Protein AF-A0A8D8D2K6-F1 (afdb_monomer_lite)

Sequence (259 aa):
MGSFLWAGQCIRVPMQQLALPVELGGLNLHLPAFKCQALLVNRHLREIENLPFYNSFVSTTRNPPNLRIVPTNCPCLKTVCSELPYLPSALQANPSANLLHAHYLNKIDKPKVVLENPTANWNRIWRNIAAKHLTSFERCHYYLLVNRKLSNQRLLHRMQRADSDMCPNCNNEPEDIPHKISTCPRVAAAWTVLQRRLRNIAQNRNISLTHLLQPTLFAIRRSVKVKVLKTFIQFVIFVSKDNNVIDINELEFHLDTEV

Foldseek 3Di:
DDFDCAPVHPFTDDVLQQCADLLLLHVVDDDVVLLVLLVLLLVCLVCCVVDPVNVVLQVQLAVVHDLVPPDPVCVSSSSNSRCNNVDDPVCSVPPDSVVSSVVVSVPRDGQPLCVVCVPASSSLLSCLLVDPLADPVLSSLLSCLLSQNQDALLVCVVVVNHPDQDQPQDDPDGTGPCCLQDVPPLCPVVNVVLQVVLCVLQVNDGDDPVCLSRPSVPVGDSVSSSLNNQLSSQSVVQSSVDSGRDDNVVNVVSSVVRD

Structure (mmCIF, N/CA/C/O backbone):
data_AF-A0A8D8D2K6-F1
#
_entry.id   AF-A0A8D8D2K6-F1
#
loop_
_atom_site.group_PDB
_atom_site.id
_atom_site.type_symbol
_atom_site.label_atom_id
_atom_site.label_alt_id
_atom_site.label_comp_id
_atom_site.label_asym_id
_atom_site.label_entity_id
_atom_site.label_seq_id
_atom_site.pdbx_PDB_ins_code
_atom_site.Cartn_x
_atom_site.Cartn_y
_atom_site.Cartn_z
_atom_site.occupancy
_atom_site.B_iso_or_equiv
_atom_site.auth_seq_id
_atom_site.auth_comp_id
_atom_site.auth_asym_id
_atom_site.auth_atom_id
_atom_site.pdbx_PDB_model_num
ATOM 1 N N . MET A 1 1 ? 15.150 -9.572 -6.548 1.00 52.19 1 MET A N 1
ATOM 2 C CA . MET A 1 1 ? 14.782 -8.169 -6.243 1.00 52.19 1 MET A CA 1
ATOM 3 C C . MET A 1 1 ? 14.585 -8.012 -4.746 1.00 52.19 1 MET A C 1
ATOM 5 O O . MET A 1 1 ? 14.101 -8.944 -4.119 1.00 52.19 1 MET A O 1
ATOM 9 N N . GLY A 1 2 ? 15.009 -6.879 -4.181 1.00 59.44 2 GLY A N 1
ATOM 10 C CA . GLY A 1 2 ? 15.001 -6.639 -2.736 1.00 59.44 2 GLY A CA 1
ATOM 11 C C . GLY A 1 2 ? 13.612 -6.363 -2.149 1.00 59.44 2 GLY A C 1
ATOM 12 O O . GLY A 1 2 ? 12.665 -6.010 -2.855 1.00 59.44 2 GLY A O 1
ATOM 13 N N . SER A 1 3 ? 13.512 -6.504 -0.830 1.00 63.16 3 SER A N 1
ATOM 14 C CA . SER A 1 3 ? 12.342 -6.142 -0.027 1.00 63.16 3 SER A CA 1
ATOM 15 C C . SER A 1 3 ? 12.725 -5.094 1.008 1.00 63.16 3 SER A C 1
ATOM 17 O O . SER A 1 3 ? 13.777 -5.229 1.630 1.00 63.16 3 SER A O 1
ATOM 19 N N . PHE A 1 4 ? 11.867 -4.105 1.238 1.00 63.47 4 PHE A N 1
ATOM 20 C CA . PHE A 1 4 ? 12.100 -3.105 2.279 1.00 63.47 4 PHE A CA 1
ATOM 21 C C . PHE A 1 4 ? 11.594 -3.612 3.638 1.00 63.47 4 PHE A C 1
ATOM 23 O O . PHE A 1 4 ? 10.477 -4.132 3.711 1.00 63.47 4 PHE A O 1
ATOM 30 N N . LEU A 1 5 ? 12.410 -3.473 4.691 1.00 66.25 5 LEU A N 1
ATOM 31 C CA . LEU A 1 5 ? 11.975 -3.644 6.081 1.00 66.25 5 LEU A CA 1
ATOM 32 C C . LEU A 1 5 ? 11.319 -2.346 6.534 1.00 66.25 5 LEU A C 1
ATOM 34 O O . LEU A 1 5 ? 11.948 -1.291 6.560 1.00 66.25 5 LEU A O 1
ATOM 38 N N . TRP A 1 6 ? 10.036 -2.416 6.851 1.00 68.94 6 TRP A N 1
ATOM 39 C CA . TRP A 1 6 ? 9.234 -1.222 7.038 1.00 68.94 6 TRP A CA 1
ATOM 40 C C . TRP A 1 6 ? 9.244 -0.763 8.496 1.00 68.94 6 TRP A C 1
ATOM 42 O O . TRP A 1 6 ? 8.580 -1.365 9.331 1.00 68.94 6 TRP A O 1
ATOM 52 N N . ALA A 1 7 ? 9.980 0.309 8.806 1.00 64.25 7 ALA A N 1
ATOM 53 C CA . ALA A 1 7 ? 9.999 0.936 10.137 1.00 64.25 7 ALA A CA 1
ATOM 54 C C . ALA A 1 7 ? 10.257 -0.057 11.297 1.00 64.25 7 ALA A C 1
ATOM 56 O O . ALA A 1 7 ? 9.551 -0.051 12.300 1.00 64.25 7 ALA A O 1
ATOM 57 N N . GLY A 1 8 ? 11.224 -0.967 11.132 1.00 62.19 8 GLY A N 1
ATOM 58 C CA . GLY A 1 8 ? 11.537 -2.003 1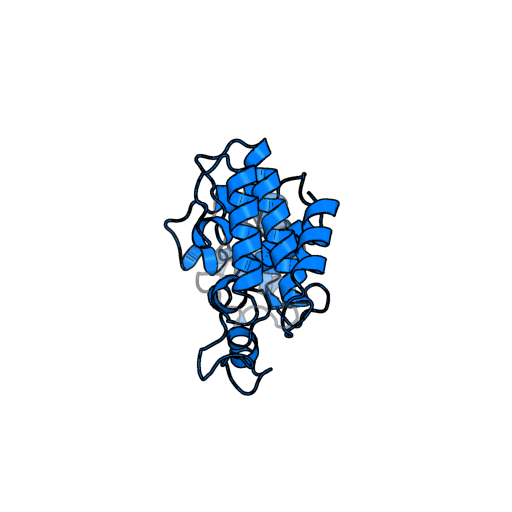2.129 1.00 62.19 8 GLY A CA 1
ATOM 59 C C . GLY A 1 8 ? 10.531 -3.160 12.187 1.00 62.19 8 GLY A C 1
ATOM 60 O O . GLY A 1 8 ? 10.788 -4.164 12.847 1.00 62.19 8 GLY A O 1
ATOM 61 N N . GLN A 1 9 ? 9.419 -3.085 11.449 1.00 69.25 9 GLN A N 1
ATOM 62 C CA . GLN A 1 9 ? 8.523 -4.218 11.281 1.00 69.25 9 GLN A CA 1
ATOM 63 C C . GLN A 1 9 ? 9.155 -5.244 10.346 1.00 69.25 9 GLN A C 1
ATOM 65 O O . GLN A 1 9 ? 9.725 -4.934 9.298 1.00 69.25 9 GLN A O 1
ATOM 70 N N . CYS A 1 10 ? 8.975 -6.512 10.696 1.00 68.69 10 CYS A N 1
ATOM 71 C CA . CYS A 1 10 ? 9.490 -7.643 9.933 1.00 68.69 10 CYS A CA 1
ATOM 72 C C . CYS A 1 10 ? 8.767 -7.865 8.593 1.00 68.69 10 CYS A C 1
ATOM 74 O O . CYS A 1 10 ? 9.040 -8.840 7.893 1.00 68.69 10 CYS A O 1
ATOM 76 N N . ILE A 1 11 ? 7.839 -6.976 8.240 1.00 78.06 11 ILE A N 1
ATOM 77 C CA . ILE A 1 11 ? 6.942 -7.088 7.101 1.00 78.06 11 ILE A CA 1
ATOM 78 C C . ILE A 1 11 ? 7.619 -6.510 5.865 1.00 78.06 11 ILE A C 1
ATOM 80 O O . ILE A 1 11 ? 8.131 -5.393 5.861 1.00 78.06 11 ILE A O 1
ATOM 84 N N . ARG A 1 12 ? 7.604 -7.306 4.797 1.00 79.19 12 ARG A N 1
ATOM 85 C CA . ARG A 1 12 ? 8.260 -6.995 3.530 1.00 79.19 12 ARG A CA 1
ATOM 86 C C . ARG A 1 12 ? 7.255 -6.449 2.521 1.00 79.19 12 ARG A C 1
ATOM 88 O O . ARG A 1 12 ? 6.246 -7.102 2.210 1.00 79.19 12 ARG A O 1
ATOM 95 N N . VAL A 1 13 ? 7.572 -5.279 1.969 1.00 83.12 13 VAL A N 1
ATOM 96 C CA . VAL A 1 13 ? 6.909 -4.722 0.780 1.00 83.12 13 VAL A CA 1
ATOM 97 C C . VAL A 1 13 ? 7.879 -4.808 -0.407 1.00 83.12 13 VAL A C 1
ATOM 99 O O . VAL A 1 13 ? 9.042 -4.413 -0.259 1.00 83.12 13 VAL A O 1
ATOM 102 N N . PRO A 1 14 ? 7.458 -5.355 -1.565 1.00 86.69 14 PRO A N 1
ATOM 103 C CA . PRO A 1 14 ? 8.312 -5.421 -2.749 1.00 86.69 14 PRO A CA 1
ATOM 104 C C . PRO A 1 14 ? 8.739 -4.025 -3.213 1.00 86.69 14 PRO A C 1
ATOM 106 O O . PRO A 1 14 ? 7.897 -3.137 -3.340 1.00 86.69 14 PRO A O 1
ATOM 109 N N . MET A 1 15 ? 10.024 -3.835 -3.533 1.00 87.00 15 MET A N 1
ATOM 110 C CA . MET A 1 15 ? 10.519 -2.538 -4.025 1.00 87.00 15 MET A CA 1
ATOM 111 C C . MET A 1 15 ? 9.800 -2.065 -5.293 1.00 87.00 15 MET A C 1
ATOM 113 O O . MET A 1 15 ? 9.548 -0.874 -5.437 1.00 87.00 15 MET A O 1
ATOM 117 N N . GLN A 1 16 ? 9.438 -2.989 -6.188 1.00 89.00 16 GLN A N 1
ATOM 118 C CA . GLN A 1 16 ? 8.681 -2.670 -7.401 1.00 89.00 16 GLN A CA 1
ATOM 119 C C . GLN A 1 16 ? 7.343 -2.003 -7.076 1.00 89.00 16 GLN A C 1
ATOM 121 O O . GLN A 1 16 ? 7.006 -0.985 -7.668 1.00 89.00 16 GLN A O 1
ATOM 126 N N . GLN A 1 17 ? 6.623 -2.515 -6.074 1.00 89.88 17 GLN A N 1
ATOM 127 C CA . GLN A 1 17 ? 5.365 -1.918 -5.637 1.00 89.88 17 GLN A CA 1
ATOM 128 C C . GLN A 1 17 ? 5.578 -0.483 -5.138 1.00 89.88 17 GLN A C 1
ATOM 130 O O . GLN A 1 17 ? 4.794 0.404 -5.454 1.00 89.88 17 GLN A O 1
ATOM 135 N N . LEU A 1 18 ? 6.655 -0.233 -4.389 1.00 89.31 18 LEU A N 1
ATOM 136 C CA . LEU A 1 18 ? 6.966 1.105 -3.876 1.00 89.31 18 LEU A CA 1
ATOM 137 C C . LEU A 1 18 ? 7.360 2.095 -4.978 1.00 89.31 18 LEU A C 1
ATOM 139 O O . LEU A 1 18 ? 7.223 3.304 -4.793 1.00 89.31 18 LEU A O 1
ATOM 143 N N . ALA A 1 19 ? 7.833 1.593 -6.115 1.00 90.56 19 ALA A N 1
ATOM 144 C CA . ALA A 1 19 ? 8.194 2.411 -7.261 1.00 90.56 19 ALA A CA 1
ATOM 145 C C . ALA A 1 19 ? 6.999 2.910 -8.068 1.00 90.56 19 ALA A C 1
ATOM 147 O O . ALA A 1 19 ? 7.130 3.864 -8.834 1.00 90.56 19 ALA A O 1
ATOM 148 N N . LEU A 1 20 ? 5.837 2.276 -7.899 1.00 90.69 20 LEU A N 1
ATOM 149 C CA . LEU A 1 20 ? 4.618 2.715 -8.555 1.00 90.69 20 LEU A CA 1
ATOM 150 C C . LEU A 1 20 ? 4.240 4.145 -8.122 1.00 90.69 20 LEU A C 1
ATOM 152 O O . LEU A 1 20 ? 4.560 4.578 -7.006 1.00 90.69 20 LEU A O 1
ATOM 156 N N . PRO A 1 21 ? 3.496 4.863 -8.976 1.00 89.38 21 PRO A N 1
ATOM 157 C CA . PRO A 1 21 ? 2.807 6.081 -8.590 1.00 89.38 21 PRO A CA 1
ATOM 158 C C . PRO A 1 21 ? 1.919 5.902 -7.366 1.00 89.38 21 PRO A C 1
ATOM 160 O O . PRO A 1 21 ? 1.368 4.823 -7.125 1.00 89.38 21 PRO A O 1
ATOM 163 N N . VAL A 1 22 ? 1.732 6.988 -6.615 1.00 88.00 22 VAL A N 1
ATOM 164 C CA . VAL A 1 22 ? 0.848 7.003 -5.441 1.00 88.00 22 VAL A CA 1
ATOM 165 C C . VAL A 1 22 ? -0.565 6.588 -5.836 1.00 88.00 22 VAL A C 1
ATOM 167 O O . VAL A 1 22 ? -1.176 5.782 -5.149 1.00 88.00 22 VAL A O 1
ATOM 170 N N . GLU A 1 23 ? -1.059 7.040 -6.986 1.00 87.69 23 GLU A N 1
ATOM 171 C CA . GLU A 1 23 ? -2.378 6.693 -7.523 1.00 87.69 23 GLU A CA 1
ATOM 172 C C . GLU A 1 23 ? -2.533 5.197 -7.815 1.00 87.69 23 GLU A C 1
ATOM 174 O O . GLU A 1 23 ? -3.657 4.708 -7.870 1.00 87.69 23 GLU A O 1
ATOM 179 N N . LEU A 1 24 ? -1.423 4.476 -7.981 1.00 88.44 24 LEU A N 1
ATOM 180 C CA . LEU A 1 24 ? -1.378 3.037 -8.232 1.00 88.44 24 LEU A CA 1
ATOM 181 C C . LEU A 1 24 ? -0.960 2.231 -6.991 1.00 88.44 24 LEU A C 1
ATOM 183 O O . LEU A 1 24 ? -0.771 1.020 -7.084 1.00 88.44 24 LEU A O 1
ATOM 187 N N . GLY A 1 25 ? -0.857 2.874 -5.824 1.00 86.31 25 GLY A N 1
ATOM 188 C CA . GLY A 1 25 ? -0.526 2.217 -4.560 1.00 86.31 25 GLY A CA 1
ATOM 189 C C . GLY A 1 25 ? 0.969 2.062 -4.294 1.00 86.31 25 GLY A C 1
ATOM 190 O O . GLY A 1 25 ? 1.351 1.231 -3.467 1.00 86.31 25 GLY A O 1
ATOM 191 N N . GLY A 1 26 ? 1.818 2.844 -4.963 1.00 89.44 26 GLY A N 1
ATOM 192 C CA . GLY A 1 26 ? 3.234 2.974 -4.621 1.00 89.44 26 GLY A CA 1
ATOM 193 C C . GLY A 1 26 ? 3.561 4.271 -3.884 1.00 89.44 26 GLY A C 1
ATOM 194 O O . GLY A 1 26 ? 2.682 4.962 -3.370 1.00 89.44 26 GLY A O 1
ATOM 195 N N . LEU A 1 27 ? 4.853 4.582 -3.803 1.00 87.50 27 LEU A N 1
ATOM 196 C CA . LEU A 1 27 ? 5.405 5.758 -3.127 1.00 87.50 27 LEU A CA 1
ATOM 197 C C . LEU A 1 27 ? 6.251 6.634 -4.063 1.00 87.50 27 LEU A C 1
ATOM 199 O O . LEU A 1 27 ? 6.957 7.520 -3.585 1.00 87.50 27 LEU A O 1
ATOM 203 N N . ASN A 1 28 ? 6.199 6.401 -5.380 1.00 88.50 28 ASN A N 1
ATOM 204 C CA . ASN A 1 28 ? 7.080 7.044 -6.361 1.00 88.50 28 ASN A CA 1
ATOM 205 C C . ASN A 1 28 ? 8.578 6.851 -6.055 1.00 88.50 28 ASN A C 1
ATOM 207 O O . ASN A 1 28 ? 9.398 7.720 -6.361 1.00 88.50 28 ASN A O 1
ATOM 211 N N . LEU A 1 29 ? 8.965 5.725 -5.441 1.00 88.69 29 LEU A N 1
ATOM 212 C CA . LEU A 1 29 ? 10.382 5.463 -5.201 1.00 88.69 29 LEU A CA 1
ATOM 213 C C . LEU A 1 29 ? 11.115 5.209 -6.516 1.00 88.69 29 LEU A C 1
ATOM 215 O O . LEU A 1 29 ? 10.631 4.533 -7.422 1.00 88.69 29 LEU A O 1
ATOM 219 N N . HIS A 1 30 ? 12.338 5.715 -6.612 1.00 87.38 30 HIS A N 1
ATOM 220 C CA . HIS A 1 30 ? 13.178 5.394 -7.752 1.00 87.38 30 HIS A CA 1
ATOM 221 C C . HIS A 1 30 ? 13.680 3.953 -7.664 1.00 87.38 30 HIS A C 1
ATOM 223 O O . HIS A 1 30 ? 14.158 3.518 -6.618 1.00 87.38 30 HIS A O 1
ATOM 229 N N . LEU A 1 31 ? 13.631 3.240 -8.792 1.00 90.50 31 LEU A N 1
ATOM 230 C CA . LEU A 1 31 ? 14.334 1.975 -8.990 1.00 90.50 31 LEU A CA 1
ATOM 231 C C . LEU A 1 31 ? 15.598 2.250 -9.806 1.00 90.50 31 LEU A C 1
ATOM 233 O O . LEU A 1 31 ? 15.507 2.363 -11.032 1.00 90.50 31 LEU A O 1
ATOM 237 N N . PRO A 1 32 ? 16.783 2.345 -9.169 1.00 90.12 32 PRO A N 1
ATOM 238 C CA . PRO A 1 32 ? 18.032 2.562 -9.892 1.00 90.12 32 PRO A CA 1
ATOM 239 C C . PRO A 1 32 ? 18.253 1.515 -10.981 1.00 90.12 32 PRO A C 1
ATOM 241 O O . PRO A 1 32 ? 18.687 1.868 -12.067 1.00 90.12 32 PRO A O 1
ATOM 244 N N . ALA A 1 33 ? 17.853 0.262 -10.738 1.00 89.81 33 ALA A N 1
ATOM 245 C CA . ALA A 1 33 ? 17.925 -0.811 -11.727 1.00 89.81 33 ALA A CA 1
ATOM 246 C C . ALA A 1 33 ? 17.228 -0.441 -13.048 1.00 89.81 33 ALA A C 1
ATOM 248 O O . ALA A 1 33 ? 17.837 -0.558 -14.105 1.00 89.81 33 ALA A O 1
ATOM 249 N N . PHE A 1 34 ? 15.999 0.086 -12.995 1.00 91.62 34 PHE A N 1
ATOM 250 C CA . PHE A 1 34 ? 15.262 0.485 -14.199 1.00 91.62 34 PHE A CA 1
ATOM 251 C C . PHE A 1 34 ? 15.853 1.729 -14.858 1.00 91.62 34 PHE A C 1
ATOM 253 O O . PHE A 1 34 ? 15.870 1.815 -16.083 1.00 91.62 34 PHE A O 1
ATOM 260 N N . LYS A 1 35 ? 16.379 2.682 -14.074 1.00 91.69 35 LYS A N 1
ATOM 261 C CA . LYS A 1 35 ? 17.091 3.846 -14.628 1.00 91.69 35 LYS A CA 1
ATOM 262 C C . LYS A 1 35 ? 18.366 3.422 -15.359 1.00 91.69 35 LYS A C 1
ATOM 264 O O . LYS A 1 35 ? 18.564 3.817 -16.503 1.00 91.69 35 LYS A O 1
ATOM 269 N N . CYS A 1 36 ? 19.197 2.589 -14.737 1.00 92.31 36 CYS A N 1
ATOM 270 C CA . CYS A 1 36 ? 20.425 2.071 -15.338 1.00 92.31 36 CYS A CA 1
ATOM 271 C C . CYS A 1 36 ? 20.124 1.235 -16.583 1.00 92.31 36 CYS A C 1
ATOM 273 O O . CYS A 1 36 ? 20.770 1.414 -17.609 1.00 92.31 36 CYS A O 1
ATOM 275 N N . GLN A 1 37 ? 19.103 0.378 -16.525 1.00 91.62 37 GLN A N 1
ATOM 276 C CA . GLN A 1 37 ? 18.665 -0.421 -17.665 1.00 91.62 37 GLN A CA 1
ATOM 277 C C . GLN A 1 37 ? 18.162 0.455 -18.820 1.00 91.62 37 GLN A C 1
ATOM 279 O O . GLN A 1 37 ? 18.496 0.201 -19.975 1.00 91.62 37 GLN A O 1
ATOM 284 N N . ALA A 1 38 ? 17.409 1.519 -18.528 1.00 93.88 38 ALA A N 1
ATOM 285 C CA . ALA A 1 38 ? 16.949 2.468 -19.538 1.00 93.88 38 ALA A CA 1
ATOM 286 C C . ALA A 1 38 ? 18.103 3.239 -20.181 1.00 93.88 38 ALA A C 1
ATOM 288 O O . ALA A 1 38 ? 18.123 3.387 -21.399 1.00 93.88 38 ALA A O 1
ATOM 289 N N . LEU A 1 39 ? 19.082 3.686 -19.389 1.00 94.56 39 LEU A N 1
ATOM 290 C CA . LEU A 1 39 ? 20.287 4.343 -19.899 1.00 94.56 39 LEU A CA 1
ATOM 291 C C . LEU A 1 39 ? 21.118 3.403 -20.775 1.00 94.56 39 LEU A C 1
ATOM 293 O O . LEU A 1 39 ? 21.545 3.807 -21.855 1.00 94.56 39 LEU A O 1
ATOM 297 N N . LEU A 1 40 ? 21.296 2.156 -20.333 1.00 92.38 40 LEU A N 1
ATOM 298 C CA . LEU A 1 40 ? 22.041 1.136 -21.059 1.00 92.38 40 LEU A CA 1
ATOM 299 C C . LEU A 1 40 ? 21.395 0.867 -22.421 1.00 92.38 40 LEU A C 1
ATOM 301 O O . LEU A 1 40 ? 22.022 1.074 -23.456 1.00 92.38 40 LEU A O 1
ATOM 305 N N . VAL A 1 41 ? 20.115 0.490 -22.432 1.00 90.50 41 VAL A N 1
ATOM 306 C CA . VAL A 1 41 ? 19.376 0.202 -23.670 1.00 90.50 41 VAL A CA 1
ATOM 307 C C . VAL A 1 41 ? 19.320 1.424 -24.587 1.00 90.50 41 VAL A C 1
ATOM 309 O O . VAL A 1 41 ? 19.542 1.290 -25.786 1.00 90.50 41 VAL A O 1
ATOM 312 N N . ASN A 1 42 ? 19.104 2.625 -24.040 1.00 92.81 42 ASN A N 1
ATOM 313 C CA . ASN A 1 42 ? 19.123 3.863 -24.819 1.00 92.81 42 ASN A CA 1
ATOM 314 C C . ASN A 1 42 ? 20.476 4.100 -25.501 1.00 92.81 42 ASN A C 1
ATOM 316 O O . ASN A 1 42 ? 20.510 4.496 -26.662 1.00 92.81 42 ASN A O 1
ATOM 320 N N . ARG A 1 43 ? 21.587 3.878 -24.787 1.00 90.50 43 ARG A N 1
ATOM 321 C CA . ARG A 1 43 ? 22.930 4.035 -25.352 1.00 90.50 43 ARG A CA 1
ATOM 322 C C . ARG A 1 43 ? 23.144 3.055 -26.503 1.00 90.50 43 ARG A C 1
ATOM 324 O O . ARG A 1 43 ? 23.512 3.487 -27.587 1.00 90.50 43 ARG A O 1
ATOM 331 N N . HIS A 1 44 ? 22.814 1.783 -26.293 1.00 87.12 44 HIS A N 1
ATOM 332 C CA . HIS A 1 44 ? 22.972 0.752 -27.316 1.00 87.12 44 HIS A CA 1
ATOM 333 C C . HIS A 1 44 ? 22.104 0.992 -28.550 1.00 87.12 44 HIS A C 1
ATOM 335 O O . HIS A 1 44 ? 22.601 0.849 -29.657 1.00 87.12 44 HIS A O 1
ATOM 341 N N . LEU A 1 45 ? 20.846 1.410 -28.384 1.00 87.00 45 LEU A N 1
ATOM 342 C CA . LEU A 1 45 ? 19.968 1.727 -29.513 1.00 87.00 45 LEU A CA 1
ATOM 343 C C . LEU A 1 45 ? 20.456 2.936 -30.324 1.00 87.00 45 LEU A C 1
ATOM 345 O O . LEU A 1 45 ? 20.270 2.964 -31.530 1.00 87.00 45 LEU A O 1
ATOM 349 N N . ARG A 1 46 ? 21.106 3.923 -29.693 1.00 87.56 46 ARG A N 1
ATOM 350 C CA . ARG A 1 46 ? 21.681 5.085 -30.402 1.00 87.56 46 ARG A CA 1
ATOM 351 C C . ARG A 1 46 ? 22.986 4.774 -31.125 1.00 87.56 46 ARG A C 1
ATOM 353 O O . ARG A 1 46 ? 23.340 5.457 -32.078 1.00 87.56 46 ARG A O 1
ATOM 360 N N . GLU A 1 47 ? 23.731 3.790 -30.638 1.00 85.94 47 GLU A N 1
ATOM 361 C CA . GLU A 1 47 ? 25.021 3.396 -31.209 1.00 85.94 47 GLU A CA 1
ATOM 362 C C . GLU A 1 47 ? 24.917 2.203 -32.161 1.00 85.94 47 GLU A C 1
ATOM 364 O O . GLU A 1 47 ? 25.905 1.867 -32.808 1.00 85.94 47 GLU A O 1
ATOM 369 N N . ILE A 1 48 ? 23.739 1.583 -32.267 1.00 80.00 48 ILE A N 1
ATOM 370 C CA . ILE A 1 48 ? 23.516 0.348 -33.025 1.00 80.00 48 ILE A CA 1
ATOM 371 C C . ILE A 1 48 ? 23.938 0.480 -34.494 1.00 80.00 48 ILE A C 1
ATOM 373 O O . ILE A 1 48 ? 24.578 -0.419 -35.030 1.00 80.00 48 ILE A O 1
ATOM 377 N N . GLU A 1 49 ? 23.652 1.628 -35.110 1.00 73.38 49 GLU A N 1
ATOM 378 C CA . GLU A 1 49 ? 23.984 1.926 -36.508 1.00 73.38 49 GLU A CA 1
ATOM 379 C C . GLU A 1 49 ? 25.472 2.255 -36.696 1.00 73.38 49 GLU A C 1
ATOM 381 O O . GLU A 1 49 ? 26.025 2.052 -37.772 1.00 73.38 49 GLU A O 1
ATOM 386 N N . ASN A 1 50 ? 26.138 2.716 -35.634 1.00 78.25 50 ASN A N 1
ATOM 387 C CA . ASN A 1 50 ? 27.527 3.177 -35.664 1.00 78.25 50 ASN A CA 1
ATOM 388 C C . ASN A 1 50 ? 28.538 2.068 -35.337 1.00 78.25 50 ASN A C 1
ATOM 390 O O . ASN A 1 50 ? 29.744 2.267 -35.481 1.00 78.25 50 ASN A O 1
ATOM 394 N N . LEU A 1 51 ? 28.073 0.904 -34.873 1.00 73.06 51 LEU A N 1
ATOM 395 C CA . LEU A 1 51 ? 28.922 -0.204 -34.448 1.00 73.06 51 LEU A CA 1
ATOM 396 C C . LEU A 1 51 ? 28.643 -1.452 -35.307 1.00 73.06 51 LEU A C 1
ATOM 398 O O . LEU A 1 51 ? 27.621 -2.113 -35.112 1.00 73.06 51 LEU A O 1
ATOM 402 N N . PRO A 1 52 ? 29.566 -1.848 -36.208 1.00 67.75 52 PRO A N 1
ATOM 403 C CA . PRO A 1 52 ? 29.331 -2.892 -37.215 1.00 67.75 52 PRO A CA 1
ATOM 404 C C . PRO A 1 52 ? 28.885 -4.244 -36.647 1.00 67.75 52 PRO A C 1
ATOM 406 O O . PRO A 1 52 ? 28.134 -4.983 -37.281 1.00 67.75 52 PRO A O 1
ATOM 409 N N . PHE A 1 53 ? 29.335 -4.575 -35.436 1.00 70.25 53 PHE A N 1
ATOM 410 C CA . PHE A 1 53 ? 29.028 -5.847 -34.793 1.00 70.25 53 PHE A CA 1
ATOM 411 C C . PHE A 1 53 ? 27.652 -5.877 -34.116 1.00 70.25 53 PHE A C 1
ATOM 413 O O . PHE A 1 53 ? 27.158 -6.958 -33.833 1.00 70.25 53 PHE A O 1
ATOM 420 N N . TYR A 1 54 ? 26.994 -4.742 -33.855 1.00 68.56 54 TYR A N 1
ATOM 421 C CA . TYR A 1 54 ? 25.676 -4.757 -33.206 1.00 68.56 54 TYR A CA 1
ATOM 422 C C . TYR A 1 54 ? 24.577 -5.297 -34.119 1.00 68.56 54 TYR A C 1
ATOM 424 O O . TYR A 1 54 ? 23.693 -6.019 -33.653 1.00 68.56 54 TYR A O 1
ATOM 432 N N . ASN A 1 55 ? 24.659 -5.012 -35.419 1.00 63.97 55 ASN A N 1
ATOM 433 C CA . ASN A 1 55 ? 23.682 -5.473 -36.403 1.00 63.97 55 ASN A CA 1
ATOM 434 C C . ASN A 1 55 ? 23.600 -7.008 -36.479 1.00 63.97 55 ASN A C 1
ATOM 436 O O . ASN A 1 55 ? 22.508 -7.558 -36.646 1.00 63.97 55 ASN A O 1
ATOM 440 N N . SER A 1 56 ? 24.715 -7.723 -36.282 1.00 66.44 56 SER A N 1
ATOM 441 C CA . SER A 1 56 ? 24.711 -9.193 -36.230 1.00 66.44 56 SER A CA 1
ATOM 442 C C . SER A 1 56 ? 24.064 -9.733 -34.947 1.00 66.44 56 SER A C 1
ATOM 444 O O . SER A 1 56 ? 23.386 -10.757 -34.984 1.00 66.44 56 SER A O 1
ATOM 446 N N . PHE A 1 57 ? 24.173 -9.028 -33.818 1.00 67.88 57 PHE A N 1
ATOM 447 C CA . PHE A 1 57 ? 23.512 -9.433 -32.574 1.00 67.88 57 PHE A CA 1
ATOM 448 C C . PHE A 1 57 ? 22.011 -9.116 -32.569 1.00 67.88 57 PHE A C 1
ATOM 450 O O . PHE A 1 57 ? 21.220 -9.948 -32.125 1.00 67.88 57 PHE A O 1
ATOM 457 N N . VAL A 1 58 ? 21.598 -7.963 -33.105 1.00 64.19 58 VAL A N 1
ATOM 458 C CA . VAL A 1 58 ? 20.186 -7.538 -33.126 1.00 64.19 58 VAL A CA 1
ATOM 459 C C . VAL A 1 58 ? 19.350 -8.323 -34.140 1.00 64.19 58 VAL A C 1
ATOM 461 O O . VAL A 1 58 ? 18.216 -8.701 -33.847 1.00 64.19 58 VAL A O 1
ATOM 464 N N . SER A 1 59 ? 19.921 -8.671 -35.296 1.00 63.28 59 SER A N 1
ATOM 465 C CA . SER A 1 59 ? 19.266 -9.565 -36.269 1.00 63.28 59 SER A CA 1
ATOM 466 C C . SER A 1 59 ? 19.014 -10.977 -35.719 1.00 63.28 59 SER A C 1
ATOM 468 O O . SER A 1 59 ? 18.105 -11.677 -36.173 1.00 63.28 59 SER A O 1
ATOM 470 N N . THR A 1 60 ? 19.774 -11.378 -34.695 1.00 61.41 60 THR A N 1
ATOM 471 C CA . THR A 1 60 ? 19.689 -12.700 -34.062 1.00 61.41 60 THR A CA 1
ATOM 472 C C . THR A 1 60 ? 18.776 -12.712 -32.826 1.00 61.41 60 THR A C 1
ATOM 474 O O . THR A 1 60 ? 18.337 -13.774 -32.374 1.00 61.41 60 THR A O 1
ATOM 477 N N . THR A 1 61 ? 18.402 -11.544 -32.296 1.00 64.50 61 THR A N 1
ATOM 478 C CA . THR A 1 61 ? 17.421 -11.407 -31.208 1.00 64.50 61 THR A CA 1
ATOM 479 C C . THR A 1 61 ? 15.989 -11.465 -31.741 1.00 64.50 61 THR A C 1
ATOM 481 O O . THR A 1 61 ? 15.270 -10.471 -31.765 1.00 64.50 61 THR A O 1
ATOM 484 N N . ARG A 1 62 ? 15.561 -12.652 -32.186 1.00 67.44 62 ARG A N 1
ATOM 485 C CA . ARG A 1 62 ? 14.134 -12.965 -32.395 1.00 67.44 62 ARG A CA 1
ATOM 486 C C . ARG A 1 62 ? 13.440 -13.152 -31.041 1.00 67.44 62 ARG A C 1
ATOM 488 O O . ARG A 1 62 ? 14.110 -13.275 -30.024 1.00 67.44 62 ARG A O 1
ATOM 495 N N . ASN A 1 63 ? 12.109 -13.163 -31.008 1.00 75.12 63 ASN A N 1
ATOM 496 C CA . ASN A 1 63 ? 11.356 -13.566 -29.818 1.00 75.12 63 ASN A CA 1
ATOM 497 C C . ASN A 1 63 ? 11.085 -15.088 -29.889 1.00 75.12 63 ASN A C 1
ATOM 499 O O . ASN A 1 63 ? 10.392 -15.498 -30.822 1.00 75.12 63 ASN A O 1
ATOM 503 N N . PRO A 1 64 ? 11.608 -15.930 -28.974 1.00 75.81 64 PRO A N 1
ATOM 504 C CA . PRO A 1 64 ? 12.442 -15.600 -27.812 1.00 75.81 64 PRO A CA 1
ATOM 505 C C . PRO A 1 64 ? 13.940 -15.421 -28.155 1.00 75.81 64 PRO A C 1
ATOM 507 O O . PRO A 1 64 ? 14.448 -16.090 -29.061 1.00 75.81 64 PRO A O 1
ATOM 510 N N . PRO A 1 65 ? 14.675 -14.553 -27.428 1.00 80.38 65 PRO A N 1
ATOM 511 C CA . PRO A 1 65 ? 16.074 -14.249 -27.735 1.00 80.38 65 PRO A CA 1
ATOM 512 C C . PRO A 1 65 ? 17.009 -15.419 -27.409 1.00 80.38 65 PRO A C 1
ATOM 514 O O . PRO A 1 65 ? 16.988 -15.961 -26.303 1.00 80.38 65 PRO A O 1
ATOM 517 N N . ASN A 1 66 ? 17.905 -15.767 -28.339 1.00 80.00 66 ASN A N 1
ATOM 518 C CA . ASN A 1 66 ? 18.941 -16.773 -28.098 1.00 80.00 66 ASN A CA 1
ATOM 519 C C . ASN A 1 66 ? 20.193 -16.151 -27.451 1.00 80.00 66 ASN A C 1
ATOM 521 O O . ASN A 1 66 ? 21.143 -15.753 -28.124 1.00 80.00 66 ASN A O 1
ATOM 525 N N . LEU A 1 67 ? 20.215 -16.108 -26.117 1.00 80.19 67 LEU A N 1
ATOM 526 C CA . LEU A 1 67 ? 21.308 -15.504 -25.340 1.00 80.19 67 LEU A CA 1
ATOM 527 C C . LEU A 1 67 ? 22.616 -16.316 -25.337 1.00 80.19 67 LEU A C 1
ATOM 529 O O . LEU A 1 67 ? 23.632 -15.812 -24.859 1.00 80.19 67 LEU A O 1
ATOM 533 N N . ARG A 1 68 ? 22.620 -17.557 -25.852 1.00 79.94 68 ARG A N 1
ATOM 534 C CA . ARG A 1 68 ? 23.828 -18.407 -25.910 1.00 79.94 68 ARG A CA 1
ATOM 535 C C . ARG A 1 68 ? 24.854 -17.905 -26.925 1.00 79.94 68 ARG A C 1
ATOM 537 O O . ARG A 1 68 ? 26.032 -18.203 -26.791 1.00 79.94 68 ARG A O 1
ATOM 544 N N . ILE A 1 69 ? 24.395 -17.145 -27.916 1.00 78.69 69 ILE A N 1
ATOM 545 C CA . ILE A 1 69 ? 25.220 -16.586 -28.994 1.00 78.69 69 ILE A CA 1
ATOM 546 C C . ILE A 1 69 ? 26.021 -15.373 -28.496 1.00 78.69 69 ILE A C 1
ATOM 548 O O . ILE A 1 69 ? 27.070 -15.042 -29.040 1.00 78.69 69 ILE A O 1
ATOM 552 N N . VAL A 1 70 ? 25.553 -14.716 -27.430 1.00 79.56 70 VAL A N 1
ATOM 553 C CA . VAL A 1 70 ? 26.229 -13.552 -26.858 1.00 79.56 70 VAL A CA 1
ATOM 554 C C . VAL A 1 70 ? 27.387 -14.010 -25.959 1.00 79.56 70 VAL A C 1
ATOM 556 O O . VAL A 1 70 ? 27.145 -14.767 -25.009 1.00 79.56 70 VAL A O 1
ATOM 559 N N . PRO A 1 71 ? 28.625 -13.520 -26.180 1.00 81.94 71 PRO A N 1
ATOM 560 C CA . PRO A 1 71 ? 29.781 -13.879 -25.365 1.00 81.94 71 PRO A CA 1
ATOM 561 C C . PRO A 1 71 ? 29.545 -13.679 -23.865 1.00 81.94 71 PRO A C 1
ATOM 563 O O . PRO A 1 71 ? 28.946 -12.694 -23.425 1.00 81.94 71 PRO A O 1
ATOM 566 N N . THR A 1 72 ? 30.049 -14.605 -23.050 1.00 80.25 72 THR A N 1
ATOM 567 C CA . THR A 1 72 ? 29.857 -14.582 -21.590 1.00 80.25 72 THR A CA 1
ATOM 568 C C . THR A 1 72 ? 30.469 -13.353 -20.925 1.00 80.25 72 THR A C 1
ATOM 570 O O . THR A 1 72 ? 29.913 -12.856 -19.950 1.00 80.25 72 THR A O 1
ATOM 573 N N . ASN A 1 73 ? 31.522 -12.798 -21.524 1.00 84.06 73 ASN A N 1
ATOM 574 C CA . ASN A 1 73 ? 32.238 -11.623 -21.029 1.00 84.06 73 ASN A CA 1
ATOM 575 C C . ASN A 1 73 ? 31.515 -10.294 -21.333 1.00 84.06 73 ASN A C 1
ATOM 577 O O . ASN A 1 73 ? 32.029 -9.228 -21.006 1.00 84.06 73 ASN A O 1
ATOM 581 N N . CYS A 1 74 ? 30.321 -10.334 -21.941 1.00 82.06 74 CYS A N 1
ATOM 582 C CA . CYS A 1 74 ? 29.552 -9.151 -22.335 1.00 82.06 74 CYS A CA 1
ATOM 583 C C . CYS A 1 74 ? 28.173 -9.099 -21.637 1.00 82.06 74 CYS A C 1
ATOM 585 O O . CYS A 1 74 ? 27.137 -9.232 -22.296 1.00 82.06 74 CYS A O 1
ATOM 587 N N . PRO A 1 75 ? 28.113 -8.889 -20.306 1.00 84.44 75 PRO A N 1
ATOM 588 C CA . PRO A 1 75 ? 26.855 -8.909 -19.549 1.00 84.44 75 PRO A CA 1
ATOM 589 C C . PRO A 1 75 ? 25.876 -7.797 -19.966 1.00 84.44 75 PRO A C 1
ATOM 591 O O . PRO A 1 75 ? 24.663 -8.012 -20.019 1.00 84.44 75 PRO A O 1
ATOM 594 N N . CYS A 1 76 ? 26.397 -6.621 -20.325 1.00 84.25 76 CYS A N 1
ATOM 595 C CA . CYS A 1 76 ? 25.603 -5.499 -20.827 1.00 84.25 76 CYS A CA 1
ATOM 596 C C . CYS A 1 76 ? 24.862 -5.858 -22.120 1.00 84.25 76 CYS A C 1
ATOM 598 O O . CYS A 1 76 ? 23.654 -5.657 -22.223 1.00 84.25 76 CYS A O 1
ATOM 600 N N . LEU A 1 77 ? 25.573 -6.474 -23.070 1.00 83.38 77 LEU A N 1
ATOM 601 C CA . LEU A 1 77 ? 25.002 -6.905 -24.343 1.00 83.38 77 LEU A CA 1
ATOM 602 C C . LEU A 1 77 ? 23.940 -7.990 -24.136 1.00 83.38 77 LEU A C 1
ATOM 604 O O . LEU A 1 77 ? 22.871 -7.910 -24.730 1.00 83.38 77 LEU A O 1
ATOM 608 N N . LYS A 1 78 ? 24.174 -8.947 -23.226 1.00 85.88 78 LYS A N 1
ATOM 609 C CA . LYS A 1 78 ? 23.165 -9.960 -22.863 1.00 85.88 78 LYS A CA 1
ATOM 610 C C . LYS A 1 78 ? 21.867 -9.330 -22.366 1.00 85.88 78 LYS A C 1
ATOM 612 O O . LYS A 1 78 ? 20.794 -9.752 -22.784 1.00 85.88 78 LYS A O 1
ATOM 617 N N . THR A 1 79 ? 21.978 -8.307 -21.519 1.00 86.62 79 THR A N 1
ATOM 618 C CA . THR A 1 79 ? 20.826 -7.585 -20.956 1.00 86.62 79 THR A CA 1
ATOM 619 C C . THR A 1 79 ? 20.034 -6.870 -22.052 1.00 86.62 79 THR A C 1
ATOM 621 O O . THR A 1 79 ? 18.807 -6.916 -22.089 1.00 86.62 79 THR A O 1
ATOM 624 N N . VAL A 1 80 ? 20.730 -6.237 -22.992 1.00 87.38 80 VAL A N 1
ATOM 625 C CA . VAL A 1 80 ? 20.106 -5.527 -24.115 1.00 87.38 80 VAL A CA 1
ATOM 626 C C . VAL A 1 80 ? 19.423 -6.512 -25.061 1.00 87.38 80 VAL A C 1
ATOM 628 O O . VAL A 1 80 ? 18.251 -6.337 -25.387 1.00 87.38 80 VAL A O 1
ATOM 631 N N . CYS A 1 81 ? 20.112 -7.592 -25.431 1.00 85.19 81 CYS A N 1
ATOM 632 C CA . CYS A 1 81 ? 19.575 -8.643 -26.290 1.00 85.19 81 CYS A CA 1
ATOM 633 C C . CYS A 1 81 ? 18.357 -9.352 -25.681 1.00 85.19 81 CYS A C 1
ATOM 635 O O . CYS A 1 81 ? 17.477 -9.782 -26.423 1.00 85.19 81 CYS A O 1
ATOM 637 N N . SER A 1 82 ? 18.279 -9.468 -24.350 1.00 85.94 82 SER A N 1
ATOM 638 C CA . SER A 1 82 ? 17.092 -10.021 -23.692 1.00 85.94 82 SER A CA 1
ATOM 639 C C . SER A 1 82 ? 15.881 -9.090 -23.732 1.00 85.94 82 SER A C 1
ATOM 641 O O . SER A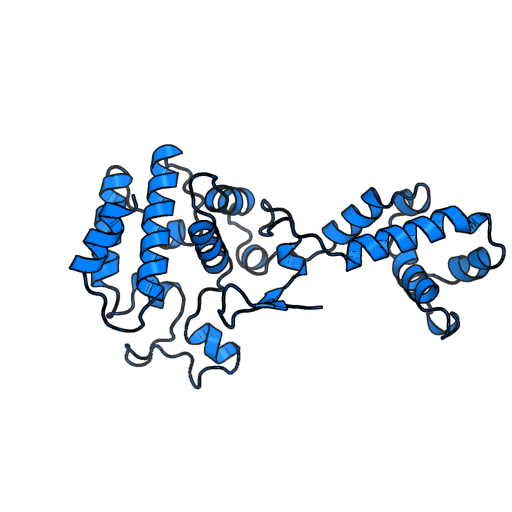 1 82 ? 14.759 -9.579 -23.711 1.00 85.94 82 SER A O 1
ATOM 643 N N . GLU A 1 83 ? 16.086 -7.773 -23.793 1.00 86.19 83 GLU A N 1
ATOM 644 C CA . GLU A 1 83 ? 15.004 -6.782 -23.721 1.00 86.19 83 GLU A CA 1
ATOM 645 C C . GLU A 1 83 ? 14.500 -6.343 -25.096 1.00 86.19 83 GLU A C 1
ATOM 647 O O . GLU A 1 83 ? 13.295 -6.162 -25.272 1.00 86.19 83 GLU A O 1
ATOM 652 N N . LEU A 1 84 ? 15.407 -6.198 -26.069 1.00 85.56 84 LEU A N 1
ATOM 653 C CA . LEU A 1 84 ? 15.123 -5.703 -27.421 1.00 85.56 84 LEU A CA 1
ATOM 654 C C . LEU A 1 84 ? 13.876 -6.334 -28.074 1.00 85.56 84 LEU A C 1
ATOM 656 O O . LEU A 1 84 ? 13.019 -5.569 -28.519 1.00 85.56 84 LEU A O 1
ATOM 660 N N . PRO A 1 85 ? 13.688 -7.673 -28.078 1.00 86.12 85 PRO A N 1
ATOM 661 C CA . PRO A 1 85 ? 12.526 -8.300 -28.722 1.00 86.12 85 PRO A CA 1
ATOM 662 C C . PRO A 1 85 ? 11.176 -7.909 -28.109 1.00 86.12 85 PRO A C 1
ATOM 664 O O . PRO A 1 85 ? 10.142 -8.048 -28.756 1.00 86.12 85 PRO A O 1
ATOM 667 N N . TYR A 1 86 ? 11.177 -7.448 -26.856 1.00 87.06 86 TYR A N 1
ATOM 668 C CA . TYR A 1 86 ? 9.980 -7.092 -26.095 1.00 87.06 86 TYR A CA 1
ATOM 669 C C . TYR A 1 86 ? 9.777 -5.572 -25.986 1.00 87.06 86 TYR A C 1
ATOM 671 O O . TYR A 1 86 ? 8.897 -5.114 -25.245 1.00 87.06 86 TYR A O 1
ATOM 679 N N . LEU A 1 87 ? 10.602 -4.769 -26.667 1.00 88.81 87 LEU A N 1
ATOM 680 C CA . LEU A 1 87 ? 10.423 -3.323 -26.752 1.00 88.81 87 LEU A CA 1
ATOM 681 C C . LEU A 1 87 ? 9.483 -2.967 -27.913 1.00 88.81 87 LEU A C 1
ATOM 683 O O . LEU A 1 87 ? 9.662 -3.481 -29.015 1.00 88.81 87 LEU A O 1
ATOM 687 N N . PRO A 1 88 ? 8.519 -2.051 -27.715 1.00 89.94 88 PRO A N 1
ATOM 688 C CA . PRO A 1 88 ? 7.706 -1.509 -28.799 1.00 89.94 88 PRO A CA 1
ATOM 689 C C . PRO A 1 88 ? 8.567 -0.917 -29.923 1.00 89.94 88 PRO A C 1
ATOM 691 O O . PRO A 1 88 ? 9.505 -0.169 -29.643 1.00 89.94 88 PRO A O 1
ATOM 694 N N . SER A 1 89 ? 8.210 -1.167 -31.186 1.00 86.94 89 SER A N 1
ATOM 695 C CA . SER A 1 89 ? 8.965 -0.688 -32.359 1.00 86.94 89 SER A CA 1
ATOM 696 C C . SER A 1 89 ? 9.162 0.833 -32.367 1.00 86.94 89 SER A C 1
ATOM 698 O O . SER A 1 89 ? 10.230 1.313 -32.728 1.00 86.94 89 SER A O 1
ATOM 700 N N . ALA A 1 90 ? 8.178 1.597 -31.876 1.00 88.94 90 ALA A N 1
ATOM 701 C CA . ALA A 1 90 ? 8.291 3.048 -31.713 1.00 88.94 90 ALA A CA 1
ATOM 702 C C . ALA A 1 90 ? 9.428 3.471 -30.761 1.00 88.94 90 ALA A C 1
ATOM 704 O O . ALA A 1 90 ? 10.110 4.459 -31.024 1.00 88.94 90 ALA A O 1
ATOM 705 N N . LEU A 1 91 ? 9.660 2.717 -29.678 1.00 89.25 91 LEU A N 1
ATOM 706 C CA . LEU A 1 91 ? 10.756 2.981 -28.736 1.00 89.25 91 LEU A CA 1
ATOM 707 C C . LEU A 1 91 ? 12.111 2.507 -29.263 1.00 89.25 91 LEU A C 1
ATOM 709 O O . LEU A 1 91 ? 13.131 3.062 -28.865 1.00 89.25 91 LEU A O 1
ATOM 713 N N . GLN A 1 92 ? 12.122 1.499 -30.140 1.00 87.12 92 GLN A N 1
ATOM 714 C CA . GLN A 1 92 ? 13.342 1.064 -30.820 1.00 87.12 92 GLN A CA 1
ATOM 715 C C . GLN A 1 92 ? 13.802 2.105 -31.847 1.00 87.12 92 GLN A C 1
ATOM 717 O O . GLN A 1 92 ? 14.984 2.423 -31.887 1.00 87.12 92 GLN A O 1
ATOM 722 N N . ALA A 1 93 ? 12.868 2.671 -32.621 1.00 86.19 93 ALA A N 1
ATOM 723 C CA . ALA A 1 93 ? 13.169 3.671 -33.645 1.00 86.19 93 ALA A CA 1
ATOM 724 C C . ALA A 1 93 ? 13.613 5.020 -33.056 1.00 86.19 93 ALA A C 1
ATOM 726 O O . ALA A 1 93 ? 14.543 5.636 -33.560 1.00 86.19 93 ALA A O 1
ATOM 727 N N . ASN A 1 94 ? 12.966 5.478 -31.978 1.00 89.19 94 ASN A N 1
ATOM 728 C CA . ASN A 1 94 ? 13.280 6.752 -31.326 1.00 89.19 94 ASN A CA 1
ATOM 729 C C . ASN A 1 94 ? 13.558 6.548 -29.828 1.00 89.19 94 ASN A C 1
ATOM 731 O O . ASN A 1 94 ? 12.700 6.832 -28.980 1.00 89.19 94 ASN A O 1
ATOM 735 N N . PRO A 1 95 ? 14.756 6.051 -29.469 1.00 90.06 95 PRO A N 1
ATOM 736 C CA . PRO A 1 95 ? 15.087 5.738 -28.090 1.00 90.06 95 PRO A CA 1
ATOM 737 C C . PRO A 1 95 ? 15.278 7.003 -27.243 1.00 90.06 95 PRO A C 1
ATOM 739 O O . PRO A 1 95 ? 16.047 7.924 -27.552 1.00 90.06 95 PRO A O 1
ATOM 742 N N . SER A 1 96 ? 14.597 7.006 -26.100 1.00 94.12 96 SER A N 1
ATOM 743 C CA . SER A 1 96 ? 14.792 7.970 -25.022 1.00 94.12 96 SER A CA 1
ATOM 744 C C . SER A 1 96 ? 14.861 7.229 -23.698 1.00 94.12 96 SER A C 1
ATOM 746 O O . SER 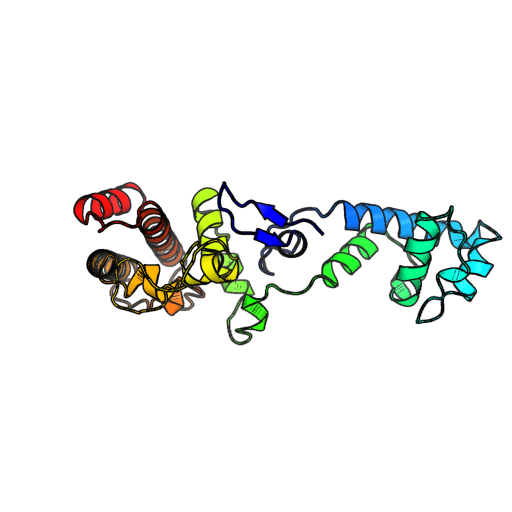A 1 96 ? 13.971 6.439 -23.378 1.00 94.12 96 SER A O 1
ATOM 748 N N . ALA A 1 97 ? 15.885 7.521 -22.892 1.00 92.75 97 ALA A N 1
ATOM 749 C CA . ALA A 1 97 ? 16.035 6.929 -21.564 1.00 92.75 97 ALA A CA 1
ATOM 750 C C . ALA A 1 97 ? 14.797 7.173 -20.681 1.00 92.75 97 ALA A C 1
ATOM 752 O O . ALA A 1 97 ? 14.392 6.287 -19.934 1.00 92.75 97 ALA A O 1
ATOM 753 N N . ASN A 1 98 ? 14.140 8.331 -20.815 1.00 92.38 98 ASN A N 1
ATOM 754 C CA . ASN A 1 98 ? 12.917 8.635 -20.069 1.00 92.38 98 ASN A CA 1
ATOM 755 C C . ASN A 1 98 ? 11.736 7.762 -20.517 1.00 92.38 98 ASN A C 1
ATOM 757 O O . ASN A 1 98 ? 11.007 7.246 -19.671 1.00 92.38 98 ASN A O 1
ATOM 761 N N . LEU A 1 99 ? 11.564 7.563 -21.829 1.00 93.25 99 LEU A N 1
ATOM 762 C CA . LEU A 1 99 ? 10.485 6.729 -22.368 1.00 93.25 99 LEU A CA 1
ATOM 763 C C . LEU A 1 99 ? 10.706 5.243 -22.060 1.00 93.25 99 LEU A C 1
ATOM 765 O O . LEU A 1 99 ? 9.768 4.549 -21.679 1.00 93.25 99 LEU A O 1
ATOM 769 N N . LEU A 1 100 ? 11.951 4.766 -22.146 1.00 93.19 100 LEU A N 1
ATOM 770 C CA . LEU A 1 100 ? 12.326 3.403 -21.761 1.00 93.19 100 LEU A CA 1
ATOM 771 C C . LEU A 1 100 ? 12.110 3.165 -20.263 1.00 93.19 100 LEU A C 1
ATOM 773 O O . LEU A 1 100 ? 11.551 2.147 -19.870 1.00 93.19 100 LEU A O 1
ATOM 777 N N . HIS A 1 101 ? 12.487 4.127 -19.420 1.00 92.38 101 HIS A N 1
ATOM 778 C CA . HIS A 1 101 ? 12.227 4.053 -17.985 1.00 92.38 101 HIS A CA 1
ATOM 779 C C . HIS A 1 101 ? 10.722 3.999 -17.679 1.00 92.38 101 HIS A C 1
ATOM 781 O O . HIS A 1 101 ? 10.291 3.166 -16.882 1.00 92.38 101 HIS A O 1
ATOM 787 N N . ALA A 1 102 ? 9.910 4.834 -18.339 1.00 90.06 102 ALA A N 1
ATOM 788 C CA . ALA A 1 102 ? 8.454 4.790 -18.209 1.00 90.06 102 ALA A CA 1
ATOM 789 C C . ALA A 1 102 ? 7.871 3.443 -18.674 1.00 90.06 102 ALA A C 1
ATOM 791 O O . ALA A 1 102 ? 7.000 2.889 -18.006 1.00 90.06 102 ALA A O 1
ATOM 792 N N . HIS A 1 103 ? 8.393 2.872 -19.765 1.00 92.00 103 HIS A N 1
ATOM 793 C CA . HIS A 1 103 ? 8.019 1.536 -20.238 1.00 92.00 103 HIS A CA 1
ATOM 794 C C . HIS A 1 103 ? 8.299 0.452 -19.194 1.00 92.00 103 HIS A C 1
ATOM 796 O O . HIS A 1 103 ? 7.427 -0.367 -18.914 1.00 92.00 103 HIS A O 1
ATOM 802 N N . TYR A 1 104 ? 9.474 0.469 -18.558 1.00 90.81 104 TYR A N 1
ATOM 803 C CA . TYR A 1 104 ? 9.794 -0.495 -17.500 1.00 90.81 104 TYR A CA 1
ATOM 804 C C . TYR A 1 104 ? 8.901 -0.339 -16.269 1.00 90.81 104 TYR A C 1
ATOM 806 O O . TYR A 1 104 ? 8.469 -1.340 -15.700 1.00 90.81 104 TYR A O 1
ATOM 814 N N . LEU A 1 105 ? 8.571 0.895 -15.882 1.00 89.06 105 LEU A N 1
ATOM 815 C CA . LEU A 1 105 ? 7.624 1.141 -14.793 1.00 89.06 105 LEU A CA 1
ATOM 816 C C . LEU A 1 105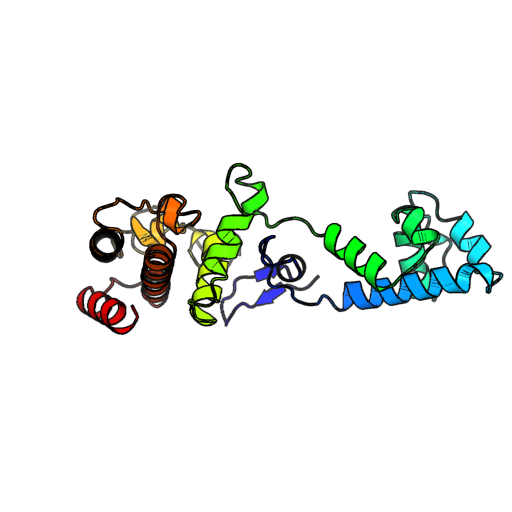 ? 6.221 0.611 -15.116 1.00 89.06 105 LEU A C 1
ATOM 818 O O . LEU A 1 105 ? 5.574 0.047 -14.238 1.00 89.06 105 LEU A O 1
ATOM 822 N N . ASN A 1 106 ? 5.770 0.724 -16.366 1.00 88.56 106 ASN A N 1
ATOM 823 C CA . ASN A 1 106 ? 4.464 0.215 -16.795 1.00 88.56 106 ASN A CA 1
ATOM 824 C C . ASN A 1 106 ? 4.373 -1.320 -16.791 1.00 88.56 106 ASN A C 1
ATOM 826 O O . ASN A 1 106 ? 3.268 -1.855 -16.734 1.00 88.56 106 ASN A O 1
ATOM 830 N N . LYS A 1 107 ? 5.510 -2.029 -16.829 1.00 88.19 107 LYS A N 1
ATOM 831 C CA . LYS A 1 107 ? 5.567 -3.493 -16.686 1.00 88.19 107 LYS A CA 1
ATOM 832 C C . LYS A 1 107 ? 5.456 -3.965 -15.232 1.00 88.19 107 LYS A C 1
ATOM 834 O O . LYS A 1 107 ? 5.385 -5.168 -15.002 1.00 88.19 107 LYS A O 1
ATOM 839 N N . ILE A 1 108 ? 5.501 -3.063 -14.249 1.00 90.00 108 ILE A N 1
ATOM 840 C CA . ILE A 1 108 ? 5.374 -3.451 -12.843 1.00 90.00 108 ILE A CA 1
ATOM 841 C C . ILE A 1 108 ? 3.943 -3.916 -12.567 1.00 90.00 108 ILE A C 1
ATOM 843 O O . ILE A 1 108 ? 2.979 -3.193 -12.827 1.00 90.00 108 ILE A O 1
ATOM 847 N N . ASP A 1 109 ? 3.821 -5.096 -11.964 1.00 88.75 109 ASP A N 1
ATOM 848 C CA . ASP A 1 109 ? 2.538 -5.624 -11.519 1.00 88.75 109 ASP A CA 1
ATOM 849 C C . ASP A 1 109 ? 1.866 -4.707 -10.495 1.00 88.75 109 ASP A C 1
ATOM 851 O O . ASP A 1 109 ? 2.489 -4.153 -9.582 1.00 88.75 109 ASP A O 1
ATOM 855 N N . LYS A 1 110 ? 0.543 -4.587 -10.615 1.00 89.00 110 LYS A N 1
ATOM 856 C CA . LYS A 1 110 ? -0.266 -3.848 -9.643 1.00 89.00 110 LYS A CA 1
ATOM 857 C C . LYS A 1 110 ? -0.199 -4.524 -8.265 1.00 89.00 110 LYS A C 1
ATOM 859 O O . LYS A 1 110 ? -0.053 -5.746 -8.186 1.00 89.00 110 LYS A O 1
ATOM 864 N N . PRO A 1 111 ? -0.380 -3.766 -7.166 1.00 90.12 111 PRO A N 1
ATOM 865 C CA . PRO A 1 111 ? -0.410 -4.346 -5.829 1.00 90.12 111 PRO A CA 1
ATOM 866 C C . PRO A 1 111 ? -1.453 -5.463 -5.725 1.00 90.12 111 PRO A C 1
ATOM 868 O O . PRO A 1 111 ? -2.573 -5.325 -6.222 1.00 90.12 111 PRO A O 1
ATOM 871 N N . LYS A 1 112 ? -1.126 -6.542 -5.005 1.00 90.75 112 LYS A N 1
ATOM 872 C CA . LYS A 1 112 ? -2.001 -7.720 -4.871 1.00 90.75 112 LYS A CA 1
ATOM 873 C C . LYS A 1 112 ? -3.419 -7.366 -4.408 1.00 90.75 112 LYS A C 1
ATOM 875 O O . LYS A 1 112 ? -4.387 -7.918 -4.913 1.00 90.75 112 LYS A O 1
ATOM 880 N N . VAL A 1 113 ? -3.548 -6.404 -3.491 1.00 90.50 113 VAL A N 1
ATOM 881 C CA . VAL A 1 113 ? -4.851 -5.956 -2.969 1.00 90.50 113 VAL A CA 1
ATOM 882 C C . VAL A 1 113 ? -5.767 -5.380 -4.051 1.00 90.50 113 VAL A C 1
ATOM 884 O O . VAL A 1 113 ? -6.982 -5.557 -3.963 1.00 90.50 113 VAL A O 1
ATOM 887 N N . VAL A 1 114 ? -5.185 -4.757 -5.083 1.00 92.19 114 VAL A N 1
ATOM 888 C CA . VAL A 1 114 ? -5.903 -4.214 -6.244 1.00 92.19 114 VAL A CA 1
ATOM 889 C C . VAL A 1 114 ? -6.444 -5.343 -7.113 1.00 92.19 114 VAL A C 1
ATOM 891 O O . VAL A 1 114 ? -7.587 -5.276 -7.556 1.00 92.19 114 VAL A O 1
ATOM 894 N N . LEU A 1 115 ? -5.641 -6.390 -7.315 1.00 91.50 115 LEU A N 1
ATOM 895 C CA . LEU A 1 115 ? -6.031 -7.580 -8.074 1.00 91.50 115 LEU A CA 1
ATOM 896 C C . LEU A 1 115 ? -7.111 -8.393 -7.341 1.00 91.50 115 LEU A C 1
ATOM 898 O O . LEU A 1 115 ? -8.036 -8.888 -7.972 1.00 91.50 115 LEU A O 1
ATOM 902 N N . GLU A 1 116 ? -7.020 -8.492 -6.011 1.00 91.00 116 GLU A N 1
ATOM 903 C CA . GLU A 1 116 ? -7.986 -9.221 -5.174 1.00 91.00 116 GLU A CA 1
ATOM 904 C C . GLU A 1 116 ? -9.350 -8.516 -5.061 1.00 91.00 116 GLU A C 1
ATOM 906 O O . GLU A 1 116 ? -10.349 -9.184 -4.818 1.00 91.00 116 GLU A O 1
ATOM 911 N N . ASN A 1 117 ? -9.422 -7.186 -5.217 1.00 89.50 117 ASN A N 1
ATOM 912 C CA . ASN A 1 117 ? -10.687 -6.439 -5.140 1.00 89.50 117 ASN A CA 1
ATOM 913 C C . ASN A 1 117 ? -10.808 -5.427 -6.294 1.00 89.50 117 ASN A C 1
ATOM 915 O O . ASN A 1 117 ? -10.667 -4.219 -6.074 1.00 89.50 117 ASN A O 1
ATOM 919 N N . PRO A 1 118 ? -11.081 -5.877 -7.529 1.00 90.06 118 PRO A N 1
ATOM 920 C 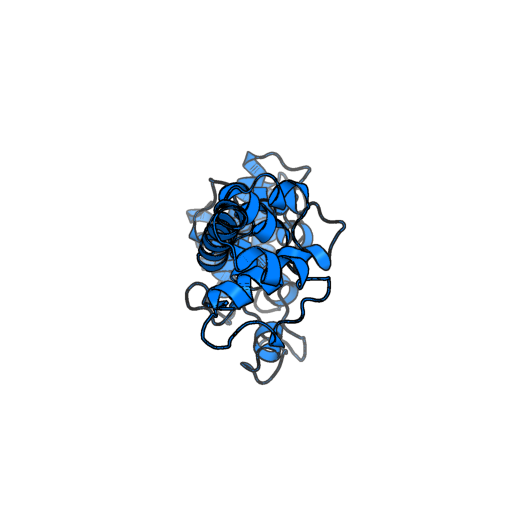CA . PRO A 1 118 ? -11.058 -5.008 -8.707 1.00 90.06 118 PRO A CA 1
ATOM 921 C C . PRO A 1 118 ? -12.199 -3.979 -8.740 1.00 90.06 118 PRO A C 1
ATOM 923 O O . PRO A 1 118 ? -12.087 -2.958 -9.410 1.00 90.06 118 PRO A O 1
ATOM 926 N N . THR A 1 119 ? -13.288 -4.219 -8.007 1.00 90.25 119 THR A N 1
ATOM 927 C CA . THR A 1 119 ? -14.474 -3.346 -7.969 1.00 90.25 119 THR A CA 1
ATOM 928 C C . THR A 1 119 ? -14.266 -2.072 -7.146 1.00 90.25 119 THR A C 1
ATOM 930 O O . THR A 1 119 ? -15.025 -1.112 -7.282 1.00 90.25 119 THR A O 1
ATOM 933 N N . ALA A 1 120 ? -13.242 -2.032 -6.288 1.00 90.69 120 ALA A N 1
ATOM 934 C CA . ALA A 1 120 ? -12.961 -0.875 -5.452 1.00 90.69 120 ALA A CA 1
ATOM 935 C C . ALA A 1 120 ? -12.304 0.261 -6.254 1.00 90.69 120 ALA A C 1
ATOM 937 O O . ALA A 1 120 ? -11.460 0.050 -7.125 1.00 90.69 120 ALA A O 1
ATOM 938 N N . ASN A 1 121 ? -12.635 1.511 -5.916 1.00 92.31 121 ASN A N 1
ATOM 939 C CA . ASN A 1 121 ? -12.010 2.680 -6.537 1.00 92.31 121 ASN A CA 1
ATOM 940 C C . ASN A 1 121 ? -10.630 2.965 -5.916 1.00 92.31 121 ASN A C 1
ATOM 942 O O . ASN A 1 121 ? -10.473 3.865 -5.084 1.00 92.31 121 ASN A O 1
ATOM 946 N N . TRP A 1 122 ? -9.632 2.188 -6.335 1.00 92.69 122 TRP A N 1
ATOM 947 C CA . TRP A 1 122 ? -8.264 2.241 -5.814 1.00 92.69 122 TRP A CA 1
ATOM 948 C C . TRP A 1 122 ? -7.592 3.597 -5.994 1.00 92.69 122 TRP A C 1
ATOM 950 O O . TRP A 1 122 ? -7.012 4.105 -5.040 1.00 92.69 122 TRP A O 1
ATOM 960 N N . ASN A 1 123 ? -7.763 4.246 -7.149 1.00 91.38 123 ASN A N 1
ATOM 961 C CA . ASN A 1 123 ? -7.237 5.594 -7.385 1.00 91.38 123 ASN A CA 1
ATOM 962 C C . ASN A 1 123 ? -7.685 6.572 -6.289 1.00 91.38 123 ASN A C 1
ATOM 964 O O . ASN A 1 123 ? -6.907 7.400 -5.816 1.00 91.38 123 ASN A O 1
ATOM 968 N N . ARG A 1 124 ? -8.949 6.482 -5.860 1.00 91.25 124 ARG A N 1
ATOM 969 C CA . ARG A 1 124 ? -9.485 7.340 -4.802 1.00 91.25 124 ARG A CA 1
ATOM 970 C C . ARG A 1 124 ? -9.017 6.922 -3.413 1.00 91.25 124 ARG A C 1
ATOM 972 O O . ARG A 1 124 ? -8.718 7.804 -2.613 1.00 91.25 124 ARG A O 1
ATOM 979 N N . ILE A 1 125 ? -8.955 5.620 -3.134 1.00 93.94 125 ILE A N 1
ATOM 980 C CA . ILE A 1 125 ? -8.433 5.089 -1.865 1.00 93.94 125 ILE A CA 1
ATOM 981 C C . ILE A 1 125 ? -7.007 5.598 -1.650 1.00 93.94 125 ILE A C 1
ATOM 983 O O . ILE A 1 125 ? -6.728 6.227 -0.630 1.00 93.94 125 ILE A O 1
ATOM 987 N N . TRP A 1 126 ? -6.139 5.425 -2.649 1.00 93.75 126 TRP A N 1
ATOM 988 C CA . TRP A 1 126 ? -4.747 5.843 -2.565 1.00 93.75 126 TRP A CA 1
ATOM 989 C C . TRP A 1 126 ? -4.588 7.353 -2.385 1.00 93.75 126 TRP A C 1
ATOM 991 O O . TRP A 1 126 ? -3.850 7.793 -1.506 1.00 93.75 126 TRP A O 1
ATOM 1001 N N . ARG A 1 127 ? -5.353 8.165 -3.126 1.00 91.00 127 ARG A N 1
ATOM 1002 C CA . ARG A 1 127 ? -5.361 9.628 -2.936 1.00 91.00 127 ARG A CA 1
ATOM 1003 C C . ARG A 1 127 ? -5.827 10.048 -1.543 1.00 91.00 127 ARG A C 1
ATOM 1005 O O . ARG A 1 127 ? -5.297 11.011 -0.998 1.00 91.00 127 ARG A O 1
ATOM 1012 N N . ASN A 1 128 ? -6.827 9.368 -0.980 1.00 91.94 128 ASN A N 1
ATOM 1013 C CA . ASN A 1 128 ? -7.352 9.706 0.342 1.00 91.94 128 ASN A CA 1
ATOM 1014 C C . ASN A 1 128 ? -6.325 9.403 1.439 1.00 91.94 128 ASN A C 1
ATOM 1016 O O . ASN A 1 128 ? -6.123 10.244 2.312 1.00 91.94 128 ASN A O 1
ATOM 1020 N N . ILE A 1 129 ? -5.646 8.254 1.381 1.00 92.44 129 ILE A N 1
ATOM 1021 C CA . ILE A 1 129 ? -4.617 7.922 2.377 1.00 92.44 129 ILE A CA 1
ATOM 1022 C C . ILE A 1 129 ? -3.315 8.703 2.167 1.00 92.44 129 ILE A C 1
ATOM 1024 O O . ILE A 1 129 ? -2.547 8.865 3.104 1.00 92.44 129 ILE A O 1
ATOM 1028 N N . ALA A 1 130 ? -3.073 9.233 0.966 1.00 91.06 130 ALA A N 1
ATOM 1029 C CA . ALA A 1 130 ? -1.954 10.127 0.675 1.00 91.06 130 ALA A CA 1
ATOM 1030 C C . ALA A 1 130 ? -2.256 11.607 0.988 1.00 91.06 130 ALA A C 1
ATOM 1032 O O . ALA A 1 130 ? -1.481 12.492 0.614 1.00 91.06 130 ALA A O 1
ATOM 1033 N N . ALA A 1 131 ? -3.379 11.908 1.650 1.00 89.06 131 ALA A N 1
ATOM 1034 C CA . ALA A 1 131 ? -3.776 13.276 1.953 1.00 89.06 131 ALA A CA 1
ATOM 1035 C C . ALA A 1 131 ? -2.707 14.018 2.774 1.00 89.06 131 ALA A C 1
ATOM 1037 O O . ALA A 1 131 ? -2.219 13.520 3.784 1.00 89.06 131 ALA A O 1
ATOM 1038 N N . LYS A 1 132 ? -2.402 15.260 2.373 1.00 89.81 132 LYS A N 1
ATOM 1039 C CA . LYS A 1 132 ? -1.381 16.118 3.008 1.00 89.81 132 LYS A CA 1
ATOM 1040 C C . LYS A 1 132 ? -1.632 16.417 4.492 1.00 89.81 132 LYS A C 1
ATOM 1042 O O . LYS A 1 132 ? -0.704 16.790 5.191 1.00 89.81 132 LYS A O 1
ATOM 1047 N N . HIS A 1 133 ? -2.876 16.285 4.947 1.00 90.31 133 HIS A N 1
ATOM 1048 C CA . HIS A 1 133 ? -3.262 16.525 6.339 1.00 90.31 133 HIS A CA 1
ATOM 1049 C C . HIS A 1 133 ? -2.944 15.351 7.273 1.00 90.31 133 HIS A C 1
ATOM 1051 O O . HIS A 1 133 ? -3.095 15.497 8.479 1.00 90.31 133 HIS A O 1
ATOM 1057 N N . LEU A 1 134 ? -2.534 14.205 6.723 1.00 91.44 134 LEU A N 1
ATOM 1058 C CA . LEU A 1 134 ? -2.012 13.088 7.497 1.00 91.44 134 LEU A CA 1
ATOM 1059 C C . LEU A 1 134 ? -0.488 13.223 7.610 1.00 91.44 134 LEU A C 1
ATOM 1061 O O . LEU A 1 134 ? 0.206 13.487 6.617 1.00 91.44 134 LEU A O 1
ATOM 1065 N N . THR A 1 135 ? 0.052 13.003 8.804 1.00 91.88 135 THR A N 1
ATOM 1066 C CA . THR A 1 135 ? 1.500 12.997 9.041 1.00 91.88 135 THR A CA 1
ATOM 1067 C C . THR A 1 135 ? 2.176 11.888 8.229 1.00 91.88 135 THR A C 1
ATOM 1069 O O . THR A 1 135 ? 1.534 10.965 7.724 1.00 91.88 135 THR A O 1
ATOM 1072 N N . SER A 1 136 ? 3.496 11.964 8.043 1.00 90.06 136 SER A N 1
ATOM 1073 C CA . SER A 1 136 ? 4.243 10.879 7.384 1.00 90.06 136 SER A CA 1
ATOM 1074 C C . SER A 1 136 ? 4.049 9.539 8.104 1.00 90.06 136 SER A C 1
ATOM 1076 O O . SER A 1 136 ? 3.867 8.516 7.446 1.00 90.06 136 SER A O 1
ATOM 1078 N N . PHE A 1 137 ? 4.018 9.558 9.438 1.00 89.19 137 PHE A N 1
ATOM 1079 C CA . PHE A 1 137 ? 3.810 8.387 10.286 1.00 89.19 137 PHE A CA 1
ATOM 1080 C C . PHE A 1 137 ? 2.403 7.785 10.135 1.00 89.19 137 PHE A C 1
ATOM 1082 O O . PHE A 1 137 ? 2.263 6.569 9.985 1.00 89.19 137 PHE A O 1
ATOM 1089 N N . GLU A 1 138 ? 1.369 8.624 10.083 1.00 92.19 138 GLU A N 1
ATOM 1090 C CA . GLU A 1 138 ? -0.016 8.200 9.845 1.00 92.19 138 GLU A CA 1
ATOM 1091 C C . GLU A 1 138 ? -0.187 7.605 8.444 1.00 92.19 138 GLU A C 1
ATOM 1093 O O . GLU A 1 138 ? -0.710 6.501 8.294 1.00 92.19 138 GLU A O 1
ATOM 1098 N N . ARG A 1 139 ? 0.313 8.291 7.405 1.00 92.12 139 ARG A N 1
ATOM 1099 C CA . ARG A 1 139 ? 0.265 7.804 6.013 1.00 92.12 139 ARG A CA 1
ATOM 1100 C C . ARG A 1 139 ? 0.958 6.454 5.865 1.00 92.12 139 ARG A C 1
ATOM 1102 O O . ARG A 1 139 ? 0.460 5.575 5.170 1.00 92.12 139 ARG A O 1
ATOM 1109 N N . CYS A 1 140 ? 2.085 6.291 6.550 1.00 89.69 140 CYS A N 1
ATOM 1110 C CA . CYS A 1 140 ? 2.860 5.060 6.617 1.00 89.69 140 CYS A CA 1
ATOM 1111 C C . CYS A 1 140 ? 2.041 3.889 7.197 1.00 89.69 140 CYS A C 1
ATOM 1113 O O . CYS A 1 140 ? 1.945 2.837 6.561 1.00 89.69 140 CYS A O 1
ATOM 1115 N N . HIS A 1 141 ? 1.369 4.078 8.337 1.00 90.75 141 HIS A N 1
ATOM 1116 C CA . HIS A 1 141 ? 0.509 3.044 8.928 1.00 90.75 141 HIS A CA 1
ATOM 1117 C C . HIS A 1 141 ? -0.715 2.745 8.063 1.00 90.75 141 HIS A C 1
ATOM 1119 O O . HIS A 1 141 ? -1.085 1.583 7.886 1.00 90.75 141 HIS A O 1
ATOM 1125 N N . TYR A 1 142 ? -1.318 3.776 7.468 1.00 92.81 142 TYR A N 1
ATOM 1126 C CA . TYR A 1 142 ? -2.474 3.603 6.594 1.00 92.81 142 TYR A CA 1
ATOM 1127 C C . TYR A 1 142 ? -2.102 2.817 5.335 1.00 92.81 142 TYR A C 1
ATOM 1129 O O . TYR A 1 142 ? -2.845 1.938 4.897 1.00 92.81 142 TYR A O 1
ATOM 1137 N N . TYR A 1 143 ? -0.924 3.098 4.774 1.00 91.56 143 TYR A N 1
ATOM 1138 C CA . TYR A 1 143 ? -0.385 2.372 3.633 1.00 91.56 143 TYR A CA 1
ATOM 1139 C C . TYR A 1 143 ? -0.238 0.880 3.939 1.00 91.56 143 TYR A C 1
ATOM 1141 O O . TYR A 1 143 ? -0.680 0.048 3.143 1.00 91.56 143 TYR A O 1
ATOM 1149 N N . LEU A 1 144 ? 0.330 0.532 5.100 1.00 90.81 144 LEU A N 1
ATOM 1150 C CA . LEU A 1 144 ? 0.437 -0.859 5.540 1.00 90.81 144 LEU A CA 1
ATOM 1151 C C . LEU A 1 144 ? -0.936 -1.503 5.730 1.00 90.81 144 LEU A C 1
ATOM 1153 O O . LEU A 1 144 ? -1.159 -2.616 5.255 1.00 90.81 144 LEU A O 1
ATOM 1157 N N . LEU A 1 145 ? -1.864 -0.801 6.379 1.00 92.75 145 LEU A N 1
ATOM 1158 C CA . LEU A 1 145 ? -3.213 -1.293 6.636 1.00 92.75 145 LEU A CA 1
ATOM 1159 C C . LEU A 1 145 ? -3.949 -1.640 5.333 1.00 92.75 145 LEU A C 1
ATOM 1161 O O . LEU A 1 145 ? -4.410 -2.770 5.168 1.00 92.75 145 LEU A O 1
ATOM 1165 N N . VAL A 1 146 ? -3.992 -0.707 4.378 1.00 93.00 146 VAL A N 1
ATOM 1166 C CA . VAL A 1 146 ? -4.685 -0.887 3.089 1.00 93.00 146 VAL A CA 1
ATOM 1167 C C . VAL A 1 146 ? -4.036 -1.994 2.255 1.00 93.00 146 VAL A C 1
ATOM 1169 O O . VAL A 1 146 ? -4.732 -2.765 1.597 1.00 93.00 146 VAL A O 1
ATOM 1172 N N . ASN A 1 147 ? -2.708 -2.135 2.323 1.00 90.44 147 ASN A N 1
ATOM 1173 C CA . ASN A 1 147 ? -1.984 -3.219 1.655 1.00 90.44 147 ASN A CA 1
ATOM 1174 C C . ASN A 1 147 ? -2.083 -4.576 2.373 1.00 90.44 147 ASN A C 1
ATOM 1176 O O . ASN A 1 147 ? -1.474 -5.545 1.918 1.00 90.44 147 ASN A O 1
ATOM 1180 N N . ARG A 1 148 ? -2.837 -4.673 3.479 1.00 90.19 148 ARG A N 1
ATOM 1181 C CA . ARG A 1 148 ? -2.926 -5.870 4.335 1.00 90.19 148 ARG A CA 1
ATOM 1182 C C . ARG A 1 148 ? -1.555 -6.326 4.857 1.00 90.19 148 ARG A C 1
ATOM 1184 O O . ARG A 1 148 ? -1.263 -7.515 4.961 1.00 90.19 148 ARG A O 1
ATOM 1191 N N . LYS A 1 149 ? -0.700 -5.350 5.155 1.00 89.12 149 LYS A N 1
ATOM 1192 C CA . LYS A 1 149 ? 0.675 -5.485 5.650 1.00 89.12 149 LYS A CA 1
ATOM 1193 C C . LYS A 1 149 ? 0.813 -4.997 7.094 1.00 89.12 149 LYS A C 1
ATOM 1195 O O . LYS A 1 149 ? 1.919 -4.703 7.518 1.00 89.12 149 LYS A O 1
ATOM 1200 N N . LEU A 1 150 ? -0.284 -4.883 7.842 1.00 88.62 150 LEU A N 1
ATOM 1201 C CA . LEU A 1 150 ? -0.227 -4.670 9.288 1.00 88.62 150 LEU A CA 1
ATOM 1202 C C . LEU A 1 150 ? 0.073 -6.005 9.984 1.00 88.62 150 LEU A C 1
ATOM 1204 O O . LEU A 1 150 ? -0.497 -7.027 9.599 1.00 88.62 150 LEU A O 1
ATOM 1208 N N . SER A 1 151 ? 0.941 -6.005 10.998 1.00 87.38 151 SER A N 1
ATOM 1209 C CA . SER A 1 151 ? 1.305 -7.224 11.735 1.00 87.38 151 SER A CA 1
ATOM 1210 C C . SER A 1 151 ? 0.085 -7.860 12.408 1.00 87.38 151 SER A C 1
ATOM 1212 O O . SER A 1 151 ? -0.630 -7.187 13.148 1.00 87.38 151 SER A O 1
ATOM 1214 N N . ASN A 1 152 ? -0.143 -9.147 12.159 1.00 89.44 152 ASN A N 1
ATOM 1215 C CA . ASN A 1 152 ? -1.164 -9.993 12.786 1.00 89.44 152 ASN A CA 1
ATOM 1216 C C . ASN A 1 152 ? -0.683 -11.452 12.761 1.00 89.44 152 ASN A C 1
ATOM 1218 O O . ASN A 1 152 ? 0.168 -11.782 11.926 1.00 89.44 152 ASN A O 1
ATOM 1222 N N . GLN A 1 153 ? -1.206 -12.312 13.638 1.00 89.44 153 GLN A N 1
ATOM 1223 C CA . GLN A 1 153 ? -0.722 -13.698 13.746 1.00 89.44 153 GLN A CA 1
ATOM 1224 C C . GLN A 1 153 ? -0.840 -14.467 12.435 1.00 89.44 153 GLN A C 1
ATOM 1226 O O . GLN A 1 153 ? 0.107 -15.136 12.031 1.00 89.44 153 GLN A O 1
ATOM 1231 N N . ARG A 1 154 ? -1.922 -14.283 11.672 1.00 91.69 154 ARG A N 1
ATOM 1232 C CA . ARG A 1 154 ? -2.071 -14.939 10.367 1.00 91.69 154 ARG A CA 1
ATOM 1233 C C . ARG A 1 154 ? -0.983 -14.554 9.367 1.00 91.69 154 ARG A C 1
ATOM 1235 O O . ARG A 1 154 ? -0.501 -15.397 8.605 1.00 91.69 154 ARG A O 1
ATOM 1242 N N . LEU A 1 155 ? -0.579 -13.286 9.349 1.00 90.00 155 LEU A N 1
ATOM 1243 C CA . LEU A 1 155 ? 0.524 -12.809 8.521 1.00 90.00 155 LEU A CA 1
ATOM 1244 C C . LEU A 1 155 ? 1.871 -13.345 9.023 1.00 90.00 155 LEU A C 1
ATOM 1246 O O . LEU A 1 155 ? 2.687 -13.762 8.203 1.00 90.00 155 LEU A O 1
ATOM 1250 N N . LEU A 1 156 ? 2.098 -13.352 10.338 1.00 89.62 156 LEU A N 1
ATOM 1251 C CA . LEU A 1 156 ? 3.337 -13.846 10.944 1.00 89.62 156 LEU A CA 1
ATOM 1252 C C . LEU A 1 156 ? 3.513 -15.355 10.740 1.00 89.62 156 LEU A C 1
ATOM 1254 O O . LEU A 1 156 ? 4.590 -15.780 10.325 1.00 89.62 156 LEU A O 1
ATOM 1258 N N . HIS A 1 157 ? 2.454 -16.142 10.918 1.00 91.44 157 HIS A N 1
ATOM 1259 C CA . HIS A 1 157 ? 2.432 -17.580 10.660 1.00 91.44 157 HIS A CA 1
ATOM 1260 C C . HIS A 1 157 ? 2.720 -17.892 9.187 1.00 91.44 157 HIS A C 1
ATOM 1262 O O . HIS A 1 157 ? 3.606 -18.685 8.875 1.00 91.44 157 HIS A O 1
ATOM 1268 N N . ARG A 1 158 ? 2.089 -17.168 8.246 1.00 89.38 158 ARG A N 1
ATOM 1269 C CA . ARG A 1 158 ? 2.409 -17.283 6.807 1.00 89.38 158 ARG A CA 1
ATOM 1270 C C . ARG A 1 158 ? 3.882 -16.980 6.506 1.00 89.38 158 ARG A C 1
ATOM 1272 O O . ARG A 1 158 ? 4.432 -17.496 5.538 1.00 89.38 158 ARG A O 1
ATOM 1279 N N . MET A 1 159 ? 4.504 -16.111 7.297 1.00 87.88 159 MET A N 1
ATOM 1280 C CA . MET A 1 159 ? 5.917 -15.755 7.181 1.00 87.88 159 MET A CA 1
ATOM 1281 C C . MET A 1 159 ? 6.847 -16.677 7.981 1.00 87.88 159 MET A C 1
ATOM 1283 O O . MET A 1 159 ? 8.041 -16.385 8.029 1.00 87.88 159 MET A O 1
ATOM 1287 N N . GLN A 1 160 ? 6.322 -17.747 8.593 1.00 88.31 160 GLN A N 1
ATOM 1288 C CA . GLN A 1 160 ? 7.056 -18.673 9.463 1.00 88.31 160 GLN A CA 1
ATOM 1289 C C . GLN A 1 160 ? 7.746 -17.954 10.636 1.00 88.31 160 GLN A C 1
ATOM 1291 O O . GLN A 1 160 ? 8.894 -18.226 10.971 1.00 88.31 160 GLN A O 1
ATOM 1296 N N . ARG A 1 161 ? 7.058 -16.965 11.221 1.00 86.50 161 ARG A N 1
ATOM 1297 C CA . ARG A 1 161 ? 7.525 -16.178 12.379 1.00 86.50 161 ARG A CA 1
ATOM 1298 C C . ARG A 1 161 ? 6.669 -16.346 13.632 1.00 86.50 161 ARG A C 1
ATOM 1300 O O . ARG A 1 161 ? 6.992 -15.755 14.654 1.00 86.50 161 ARG A O 1
ATOM 1307 N N . ALA A 1 162 ? 5.576 -17.085 13.524 1.00 88.00 162 ALA A N 1
ATOM 1308 C CA . ALA A 1 162 ? 4.714 -17.481 14.625 1.00 88.00 162 ALA A CA 1
ATOM 1309 C C . ALA A 1 162 ? 4.336 -18.946 14.409 1.00 88.00 162 ALA A C 1
ATOM 1311 O O . ALA A 1 162 ? 4.229 -19.371 13.256 1.00 88.00 162 ALA A O 1
ATOM 1312 N N . ASP A 1 163 ? 4.125 -19.684 15.494 1.00 89.38 163 ASP A N 1
ATOM 1313 C CA . ASP A 1 163 ? 3.811 -21.118 15.445 1.00 89.38 163 ASP A CA 1
ATOM 1314 C C . ASP A 1 163 ? 2.366 -21.394 15.003 1.00 89.38 163 ASP A C 1
ATOM 1316 O O . ASP A 1 163 ? 2.044 -22.497 14.572 1.00 89.38 163 ASP A O 1
ATOM 1320 N N . SER A 1 164 ? 1.486 -20.392 15.098 1.00 91.69 164 SER A N 1
ATOM 1321 C CA . SER A 1 164 ? 0.063 -20.499 14.776 1.00 91.69 164 SER A CA 1
ATOM 1322 C C . SER A 1 164 ? -0.484 -19.179 14.228 1.00 91.69 164 SER A C 1
ATOM 1324 O O . SER A 1 164 ? 0.048 -18.107 14.518 1.00 91.69 164 SER A O 1
ATOM 1326 N N . ASP A 1 165 ? -1.551 -19.246 13.426 1.00 92.94 165 ASP A N 1
ATOM 1327 C CA . ASP A 1 165 ? -2.307 -18.081 12.954 1.00 92.94 165 ASP A CA 1
ATOM 1328 C C . ASP A 1 165 ? -3.418 -17.630 13.917 1.00 92.94 165 ASP A C 1
ATOM 1330 O O . ASP A 1 165 ? -4.093 -16.630 13.651 1.00 92.94 165 ASP A O 1
ATOM 1334 N N . MET A 1 166 ? -3.586 -18.334 15.037 1.00 93.00 166 MET A N 1
ATOM 1335 C CA . MET A 1 166 ? -4.610 -18.067 16.043 1.00 93.00 166 MET A CA 1
ATOM 1336 C C . MET A 1 166 ? -4.306 -16.828 16.887 1.00 93.00 166 MET A C 1
ATOM 1338 O O . MET A 1 166 ? -3.156 -16.526 17.208 1.00 93.00 166 MET A O 1
ATOM 1342 N N . CYS A 1 167 ? -5.358 -16.111 17.279 1.00 90.62 167 CYS A N 1
ATOM 1343 C CA . CYS A 1 167 ? -5.258 -14.989 18.200 1.00 90.62 167 CYS A CA 1
ATOM 1344 C C . CYS A 1 167 ? -4.896 -15.485 19.611 1.00 90.62 167 CYS A C 1
ATOM 1346 O O . CYS A 1 167 ? -5.581 -16.365 20.129 1.00 90.62 167 CYS A O 1
ATOM 1348 N N . PRO A 1 168 ? -3.894 -14.890 20.285 1.00 87.06 168 PRO A N 1
ATOM 1349 C CA . PRO A 1 168 ? -3.503 -15.297 21.638 1.00 87.06 168 PRO A CA 1
ATOM 1350 C C . PRO A 1 168 ? -4.556 -14.966 22.707 1.00 87.06 168 PRO A C 1
ATOM 1352 O O . PRO A 1 168 ? -4.503 -15.504 23.805 1.00 87.06 168 PRO A O 1
ATOM 1355 N N . ASN A 1 169 ? -5.498 -14.070 22.396 1.00 86.38 169 ASN A N 1
ATOM 1356 C CA . ASN A 1 169 ? -6.500 -13.560 23.335 1.00 86.38 169 ASN A CA 1
ATOM 1357 C C . ASN A 1 169 ? -7.903 -14.144 23.108 1.00 86.38 169 ASN A C 1
ATOM 1359 O O . ASN A 1 169 ? -8.837 -13.781 23.822 1.00 86.38 169 ASN A O 1
ATOM 1363 N N . CYS A 1 170 ? -8.073 -15.001 22.098 1.00 87.75 170 CYS A N 1
ATOM 1364 C CA . CYS A 1 170 ? -9.357 -15.603 21.751 1.00 87.75 170 CYS A CA 1
ATOM 1365 C C . CYS A 1 170 ? -9.241 -17.122 21.741 1.00 87.75 170 CYS A C 1
ATOM 1367 O O . CYS A 1 170 ? -8.197 -17.676 21.404 1.00 87.75 170 CYS A O 1
ATOM 1369 N N . ASN A 1 171 ? -10.346 -17.804 22.024 1.00 81.50 171 ASN A N 1
ATOM 1370 C CA . ASN A 1 171 ? -10.397 -19.256 21.924 1.00 81.50 171 ASN A CA 1
ATOM 1371 C C . ASN A 1 171 ? -10.535 -19.669 20.449 1.00 81.50 171 ASN A C 1
ATOM 1373 O O . ASN A 1 171 ? -11.638 -19.674 19.911 1.00 81.50 171 ASN A O 1
ATOM 1377 N N . ASN A 1 172 ? -9.416 -20.038 19.815 1.00 78.81 172 ASN A N 1
ATOM 1378 C CA . ASN A 1 172 ? -9.349 -20.650 18.479 1.00 78.81 172 ASN A CA 1
ATOM 1379 C C . ASN A 1 172 ? -9.927 -19.822 17.311 1.00 78.81 172 ASN A C 1
ATOM 1381 O O . ASN A 1 172 ? -10.441 -20.391 16.347 1.00 78.81 172 ASN A O 1
ATOM 1385 N N . GLU A 1 173 ? -9.803 -18.494 17.347 1.00 88.56 173 GLU A N 1
ATOM 1386 C CA . GLU A 1 173 ? -10.075 -17.654 16.172 1.00 88.56 173 GLU A CA 1
ATOM 1387 C C . GLU A 1 173 ? -8.773 -17.204 15.489 1.00 88.56 173 GLU A C 1
ATOM 1389 O O . GLU A 1 173 ? -7.866 -16.726 16.178 1.00 88.56 173 GLU A O 1
ATOM 1394 N N . PRO A 1 174 ? -8.660 -17.295 14.149 1.00 90.62 174 PRO A N 1
ATOM 1395 C CA . PRO A 1 174 ? -7.495 -16.797 13.427 1.00 90.62 174 PRO A CA 1
ATOM 1396 C C . PRO A 1 174 ? -7.422 -15.266 13.498 1.00 90.62 174 PRO A C 1
ATOM 1398 O O . PRO A 1 174 ? -8.391 -14.568 13.197 1.00 90.62 174 PRO A O 1
ATOM 1401 N N . GLU A 1 175 ? -6.254 -14.717 13.839 1.00 90.81 175 GLU A N 1
ATOM 1402 C CA . GLU A 1 175 ? -6.074 -13.267 13.927 1.00 90.81 175 GLU A CA 1
ATOM 1403 C C . GLU A 1 175 ? -5.807 -12.668 12.543 1.00 90.81 175 GLU A C 1
ATOM 1405 O O . GLU A 1 175 ? -4.685 -12.695 12.028 1.00 90.81 175 GLU A O 1
ATOM 1410 N N . ASP A 1 176 ? -6.837 -12.072 11.949 1.00 91.50 176 ASP A N 1
ATOM 1411 C CA . ASP A 1 176 ? -6.712 -11.203 10.784 1.00 91.50 176 ASP A CA 1
ATOM 1412 C C . ASP A 1 176 ? -6.865 -9.712 11.146 1.00 91.50 176 ASP A C 1
ATOM 1414 O O . ASP A 1 176 ? -7.023 -9.333 12.306 1.00 91.50 176 ASP A O 1
ATOM 1418 N N . ILE A 1 177 ? -6.748 -8.827 10.149 1.00 92.06 177 ILE A N 1
ATOM 1419 C CA . ILE A 1 177 ? -6.830 -7.373 10.366 1.00 92.06 177 ILE A CA 1
ATOM 1420 C C . ILE A 1 177 ? -8.203 -6.953 10.928 1.00 92.06 177 ILE A C 1
ATOM 1422 O O . ILE A 1 177 ? -8.216 -6.215 11.915 1.00 92.06 177 ILE A O 1
ATOM 1426 N N . PRO A 1 178 ? -9.349 -7.382 10.354 1.00 92.81 178 PRO A N 1
ATOM 1427 C CA . PRO A 1 178 ? -10.656 -7.121 10.951 1.00 92.81 178 PRO A CA 1
ATOM 1428 C C . PRO A 1 178 ? -10.768 -7.580 12.407 1.00 92.81 178 PRO A C 1
ATOM 1430 O O . PRO A 1 178 ? -11.224 -6.797 13.248 1.00 92.81 178 PRO A O 1
ATOM 1433 N N . HIS A 1 179 ? -10.297 -8.792 12.711 1.00 92.44 179 HIS A N 1
ATOM 1434 C CA . HIS A 1 179 ? -10.326 -9.339 14.060 1.00 92.44 179 HIS A CA 1
ATOM 1435 C C . HIS A 1 179 ? -9.489 -8.499 15.024 1.00 92.44 179 HIS A C 1
ATOM 1437 O O . HIS A 1 179 ? -10.004 -8.000 16.025 1.00 92.44 179 HIS A O 1
ATOM 1443 N N . LYS A 1 180 ? -8.228 -8.234 14.667 1.00 90.94 180 LYS A N 1
ATOM 1444 C CA . LYS A 1 180 ? -7.278 -7.464 15.480 1.00 90.94 180 LYS A CA 1
ATOM 1445 C C . LYS A 1 180 ? -7.753 -6.047 15.819 1.00 90.94 180 LYS A C 1
ATOM 1447 O O . LYS A 1 180 ? -7.351 -5.511 16.849 1.00 90.94 180 LYS A O 1
ATOM 1452 N N . ILE A 1 181 ? -8.558 -5.432 14.950 1.00 92.38 181 ILE A N 1
ATOM 1453 C CA . ILE A 1 181 ? -8.975 -4.024 15.060 1.00 92.38 181 ILE A CA 1
ATOM 1454 C C . ILE A 1 181 ? -10.374 -3.867 15.669 1.00 92.38 181 ILE A C 1
ATOM 1456 O O . ILE A 1 181 ? -10.637 -2.835 16.283 1.00 92.38 181 ILE A O 1
ATOM 1460 N N . SER A 1 182 ? -11.280 -4.836 15.488 1.00 91.62 182 SER A N 1
ATOM 1461 C CA . SER A 1 182 ? -12.705 -4.617 15.792 1.00 91.62 182 SER A CA 1
ATOM 1462 C C . SER A 1 182 ? -13.413 -5.722 16.568 1.00 91.62 182 SER A C 1
ATOM 1464 O O . SER A 1 182 ? -14.203 -5.393 17.448 1.00 91.62 182 SER A O 1
ATOM 1466 N N . THR A 1 183 ? -13.181 -7.003 16.256 1.00 91.19 183 THR A N 1
ATOM 1467 C CA . THR A 1 183 ? -13.986 -8.097 16.834 1.00 91.19 183 THR A CA 1
ATOM 1468 C C . THR A 1 183 ? -13.291 -8.830 17.972 1.00 91.19 183 THR A C 1
ATOM 1470 O O . THR A 1 183 ? -13.973 -9.477 18.759 1.00 91.19 183 THR A O 1
ATOM 1473 N N . CYS A 1 184 ? -11.965 -8.718 18.103 1.00 91.38 184 CYS A N 1
ATOM 1474 C CA . CYS A 1 184 ? -11.238 -9.326 19.213 1.00 91.38 184 CYS A CA 1
ATOM 1475 C C . CYS A 1 184 ? -11.771 -8.783 20.559 1.00 91.38 184 CYS A C 1
ATOM 1477 O O . CYS A 1 184 ? -11.853 -7.558 20.716 1.00 91.38 184 CYS A O 1
ATOM 1479 N N . PRO A 1 185 ? -12.077 -9.635 21.560 1.00 90.19 185 PRO A N 1
ATOM 1480 C CA . PRO A 1 185 ? -12.567 -9.208 22.874 1.00 90.19 185 PRO A CA 1
ATOM 1481 C C . PRO A 1 185 ? -11.677 -8.148 23.531 1.00 90.19 185 PRO A C 1
ATOM 1483 O O . PRO A 1 185 ? -12.174 -7.197 24.127 1.00 90.19 185 PRO A O 1
ATOM 1486 N N . ARG A 1 186 ? -10.360 -8.253 23.317 1.00 90.06 186 ARG A N 1
ATOM 1487 C CA . ARG A 1 186 ? -9.344 -7.288 23.757 1.00 90.06 186 ARG A CA 1
ATOM 1488 C C . ARG A 1 186 ? -9.613 -5.848 23.312 1.00 90.06 186 ARG A C 1
ATOM 1490 O O . ARG A 1 186 ? -9.272 -4.913 24.030 1.00 90.06 186 ARG A O 1
ATOM 1497 N N . VAL A 1 187 ? -10.160 -5.667 22.109 1.00 91.88 187 VAL A N 1
ATOM 1498 C CA . VAL A 1 187 ? -10.327 -4.354 21.464 1.00 91.88 187 VAL A CA 1
ATOM 1499 C C . VAL A 1 187 ? -11.792 -3.964 21.290 1.00 91.88 187 VAL A C 1
ATOM 1501 O O . VAL A 1 187 ? -12.067 -2.850 20.860 1.00 91.88 187 VAL A O 1
ATOM 1504 N N . ALA A 1 188 ? -12.744 -4.837 21.629 1.00 90.94 188 ALA A N 1
ATOM 1505 C CA . ALA A 1 188 ? -14.171 -4.614 21.394 1.00 90.94 188 ALA A CA 1
ATOM 1506 C C . ALA A 1 188 ? -14.699 -3.329 22.069 1.00 90.94 188 ALA A C 1
ATOM 1508 O O . ALA A 1 188 ? -15.434 -2.543 21.459 1.00 90.94 188 ALA A O 1
ATOM 1509 N N . ALA A 1 189 ? -14.276 -3.063 23.309 1.00 91.38 189 ALA A N 1
ATOM 1510 C CA . ALA A 1 189 ? -14.642 -1.837 24.020 1.00 91.38 189 ALA A CA 1
ATOM 1511 C C . ALA A 1 189 ? -14.012 -0.589 23.371 1.00 91.38 189 ALA A C 1
ATOM 1513 O O . ALA A 1 189 ? -14.706 0.386 23.076 1.00 91.38 189 ALA A O 1
ATOM 1514 N N . ALA A 1 190 ? -12.719 -0.657 23.047 1.00 92.50 190 ALA A N 1
ATOM 1515 C CA . ALA A 1 190 ? -11.982 0.394 22.347 1.00 92.50 190 ALA A CA 1
ATOM 1516 C C . ALA A 1 190 ? -12.597 0.720 20.969 1.00 92.50 190 ALA A C 1
ATOM 1518 O O . ALA A 1 190 ? -12.748 1.883 20.587 1.00 92.50 190 ALA A O 1
ATOM 1519 N N . TRP A 1 191 ? -13.024 -0.308 20.236 1.00 94.38 191 TRP A N 1
ATOM 1520 C CA . TRP A 1 191 ? -13.719 -0.176 18.960 1.00 94.38 191 TRP A CA 1
ATOM 1521 C C . TRP A 1 191 ? -15.058 0.553 19.111 1.00 94.38 191 TRP A C 1
ATOM 1523 O O . TRP A 1 191 ? -15.388 1.420 18.299 1.00 94.38 191 TRP A O 1
ATOM 1533 N N . THR A 1 192 ? -15.804 0.272 20.180 1.00 93.31 192 THR A N 1
ATOM 1534 C CA . THR A 1 192 ? -17.069 0.959 20.485 1.00 93.31 192 THR A CA 1
ATOM 1535 C C . THR A 1 192 ? -16.849 2.457 20.728 1.00 93.31 192 THR A C 1
ATOM 1537 O O . THR A 1 192 ? -17.597 3.292 20.205 1.00 93.31 192 THR A O 1
ATOM 1540 N N . VAL A 1 193 ? -15.780 2.822 21.445 1.00 93.12 193 VAL A N 1
ATOM 1541 C CA . VAL A 1 193 ? -15.378 4.225 21.650 1.00 93.12 193 VAL A CA 1
ATOM 1542 C C . VAL A 1 193 ? -15.047 4.906 20.325 1.00 93.12 193 VAL A C 1
ATOM 1544 O O . VAL A 1 193 ? -15.569 5.990 20.040 1.00 93.12 193 VAL A O 1
ATOM 1547 N N . LEU A 1 194 ? -14.255 4.253 19.470 1.00 94.56 194 LEU A N 1
ATOM 1548 C CA . LEU A 1 194 ? -13.950 4.769 18.138 1.00 94.56 194 LEU A CA 1
ATOM 1549 C C . LEU A 1 194 ? -15.230 4.974 17.314 1.00 94.56 194 LEU A C 1
ATOM 1551 O O . LEU A 1 194 ? -15.403 6.032 16.710 1.00 94.56 194 LEU A O 1
ATOM 1555 N N . GLN A 1 195 ? -16.146 4.003 17.292 1.00 94.06 195 GLN A N 1
ATOM 1556 C CA . GLN A 1 195 ? -17.402 4.112 16.545 1.00 94.06 195 GLN A CA 1
ATOM 1557 C C . GLN A 1 195 ? -18.246 5.303 17.007 1.00 94.06 195 GLN A C 1
ATOM 1559 O O . GLN A 1 195 ? -18.757 6.051 16.168 1.00 94.06 195 GLN A O 1
ATOM 1564 N N . ARG A 1 196 ? -18.364 5.519 18.322 1.00 91.94 196 ARG A N 1
ATOM 1565 C CA . ARG A 1 196 ? -19.052 6.685 18.896 1.00 91.94 196 ARG A CA 1
ATOM 1566 C C . ARG A 1 196 ? -18.411 7.991 18.422 1.00 91.94 196 ARG A C 1
ATOM 1568 O O . ARG A 1 196 ? -19.105 8.884 17.938 1.00 91.94 196 ARG A O 1
ATOM 1575 N N . ARG A 1 197 ? -17.081 8.077 18.472 1.00 91.62 197 ARG A N 1
ATOM 1576 C CA . ARG A 1 197 ? -16.333 9.261 18.033 1.00 91.62 197 ARG A CA 1
ATOM 1577 C C . ARG A 1 197 ? -16.490 9.532 16.538 1.00 91.62 197 ARG A C 1
ATOM 1579 O O . ARG A 1 197 ? -16.742 10.665 16.131 1.00 91.62 197 ARG A O 1
ATOM 1586 N N . LEU A 1 198 ? -16.401 8.492 15.713 1.00 92.44 198 LEU A N 1
ATOM 1587 C CA . LEU A 1 198 ? -16.596 8.602 14.270 1.00 92.44 198 LEU A CA 1
ATOM 1588 C C . LEU A 1 198 ? -18.018 9.045 13.919 1.00 92.44 198 LEU A C 1
ATOM 1590 O O . LEU A 1 198 ? -18.173 9.865 13.016 1.00 92.44 198 LEU A O 1
ATOM 1594 N N . ARG A 1 199 ? -19.042 8.572 14.643 1.00 91.38 199 ARG A N 1
ATOM 1595 C CA . ARG A 1 199 ? -20.424 9.051 14.473 1.00 91.38 199 ARG A CA 1
ATOM 1596 C C . ARG A 1 199 ? -20.542 10.542 14.776 1.00 91.38 199 ARG A C 1
ATOM 1598 O O . ARG A 1 199 ? -21.139 11.256 13.973 1.00 91.38 199 ARG A O 1
ATOM 1605 N N . ASN A 1 200 ? -19.914 11.025 15.848 1.00 90.50 200 ASN A N 1
ATOM 1606 C CA . ASN A 1 200 ? -19.911 12.452 16.185 1.00 90.50 200 ASN A CA 1
ATOM 1607 C C . ASN A 1 200 ? -19.250 13.290 15.077 1.00 90.50 200 ASN A C 1
ATOM 1609 O O . ASN A 1 200 ? -19.820 14.277 14.614 1.00 90.50 200 ASN A O 1
ATOM 1613 N N . ILE A 1 201 ? -18.087 12.858 14.578 1.00 90.19 201 ILE A N 1
ATOM 1614 C CA . ILE A 1 201 ? -17.370 13.541 13.488 1.00 90.19 201 ILE A CA 1
ATOM 1615 C C . ILE A 1 201 ? -18.188 13.520 12.187 1.00 90.19 201 ILE A C 1
ATOM 1617 O O . ILE A 1 201 ? -18.245 14.515 11.463 1.00 90.19 201 ILE A O 1
ATOM 1621 N N . ALA A 1 202 ? -18.822 12.389 11.876 1.00 88.25 202 ALA A N 1
ATOM 1622 C CA . ALA A 1 202 ? -19.542 12.160 10.629 1.00 88.25 202 ALA A CA 1
ATOM 1623 C C . ALA A 1 202 ? -21.020 12.583 10.667 1.00 88.25 202 ALA A C 1
ATOM 1625 O O . ALA A 1 202 ? -21.764 12.215 9.755 1.00 88.25 202 ALA A O 1
ATOM 1626 N N . GLN A 1 203 ? -21.439 13.350 11.681 1.00 85.12 203 GLN A N 1
ATOM 1627 C CA . GLN A 1 203 ? -22.816 13.832 11.850 1.00 85.12 203 GLN A CA 1
ATOM 1628 C C . GLN A 1 203 ? -23.836 12.678 11.857 1.00 85.12 203 GLN A C 1
ATOM 1630 O O . GLN A 1 203 ? -24.761 12.638 11.048 1.00 85.12 203 GLN A O 1
ATOM 1635 N N . ASN A 1 204 ? -23.628 11.703 12.745 1.00 80.19 204 ASN A N 1
ATOM 1636 C CA . ASN A 1 204 ? -24.451 10.501 12.943 1.00 80.19 204 ASN A CA 1
ATOM 1637 C C . ASN A 1 204 ? -24.515 9.522 11.763 1.00 80.19 204 ASN A C 1
ATOM 1639 O O . ASN A 1 204 ? -25.303 8.577 11.775 1.00 80.19 204 ASN A O 1
ATOM 1643 N N . ARG A 1 205 ? -23.646 9.668 10.759 1.00 83.56 205 ARG A N 1
ATOM 1644 C CA . ARG A 1 205 ? -23.496 8.646 9.718 1.00 83.56 205 ARG A CA 1
ATOM 1645 C C . ARG A 1 205 ? -22.730 7.445 10.256 1.00 83.56 205 ARG A C 1
ATOM 1647 O O . ARG A 1 205 ? -21.657 7.590 10.838 1.00 83.56 205 ARG A O 1
ATOM 1654 N N . ASN A 1 206 ? -23.261 6.250 10.013 1.00 83.81 206 ASN A N 1
ATOM 1655 C CA . ASN A 1 206 ? -22.578 5.014 10.372 1.00 83.81 206 ASN A CA 1
ATOM 1656 C C . ASN A 1 206 ? -21.468 4.708 9.354 1.00 83.81 206 ASN A C 1
ATOM 1658 O O . ASN A 1 206 ? -21.732 4.582 8.157 1.00 83.81 206 ASN A O 1
ATOM 1662 N N . ILE A 1 207 ? -20.227 4.600 9.828 1.00 88.50 207 ILE A N 1
ATOM 1663 C CA . ILE A 1 207 ? -19.068 4.246 9.006 1.00 88.50 207 ILE A CA 1
ATOM 1664 C C . ILE A 1 207 ? -18.652 2.826 9.382 1.00 88.50 207 ILE A C 1
ATOM 1666 O O . ILE A 1 207 ? -18.156 2.582 10.478 1.00 88.50 207 ILE A O 1
ATOM 1670 N N . SER A 1 208 ? -18.867 1.883 8.466 1.00 90.75 208 SER A N 1
ATOM 1671 C CA . SER A 1 208 ? -18.433 0.498 8.642 1.00 90.75 208 SER A CA 1
ATOM 1672 C C . SER A 1 208 ? -16.909 0.372 8.621 1.00 90.75 208 SER A C 1
ATOM 1674 O O . SER A 1 208 ? -16.207 1.161 7.983 1.00 90.75 208 SER A O 1
ATOM 1676 N N . LEU A 1 209 ? -16.396 -0.695 9.237 1.00 91.56 209 LEU A N 1
ATOM 1677 C CA . LEU A 1 209 ? -14.974 -1.033 9.185 1.00 91.56 209 LEU A CA 1
ATOM 1678 C C . LEU A 1 209 ? -14.475 -1.203 7.746 1.00 91.56 209 LEU A C 1
ATOM 1680 O O . LEU A 1 209 ? -13.384 -0.753 7.418 1.00 91.56 209 LEU A O 1
ATOM 1684 N N . THR A 1 210 ? -15.283 -1.789 6.860 1.00 90.12 210 THR A N 1
ATOM 1685 C CA . THR A 1 210 ? -14.927 -1.952 5.441 1.00 90.12 210 THR A CA 1
ATOM 1686 C C . THR A 1 210 ? -14.633 -0.612 4.764 1.00 90.12 210 THR A C 1
ATOM 1688 O O . THR A 1 210 ? -13.654 -0.497 4.028 1.00 90.12 210 THR A O 1
ATOM 1691 N N . HIS A 1 211 ? -15.406 0.431 5.082 1.00 89.94 211 HIS A N 1
ATOM 1692 C CA . HIS A 1 211 ? -15.168 1.787 4.589 1.00 89.94 211 HIS A CA 1
ATOM 1693 C C . HIS A 1 211 ? -13.948 2.467 5.225 1.00 89.94 211 HIS A C 1
ATOM 1695 O O . HIS A 1 211 ? -13.455 3.437 4.658 1.00 89.94 211 HIS A O 1
ATOM 1701 N N . LEU A 1 212 ? -13.457 1.997 6.373 1.00 92.50 212 LEU A N 1
ATOM 1702 C CA . LEU A 1 212 ? -12.235 2.504 7.009 1.00 92.50 212 LEU A CA 1
ATOM 1703 C C . LEU A 1 212 ? -10.985 1.770 6.505 1.00 92.50 212 LEU A C 1
ATOM 1705 O O . LEU A 1 212 ? -9.959 2.396 6.262 1.00 92.50 212 LEU A O 1
ATOM 1709 N N . LEU A 1 213 ? -11.083 0.459 6.266 1.00 92.56 213 LEU A N 1
ATOM 1710 C CA . LEU A 1 213 ? -10.009 -0.345 5.673 1.00 92.56 213 LEU A CA 1
ATOM 1711 C C . LEU A 1 213 ? -9.780 -0.011 4.191 1.00 92.56 213 LEU A C 1
ATOM 1713 O O . LEU A 1 213 ? -8.658 -0.123 3.703 1.00 92.56 213 LEU A O 1
ATOM 1717 N N . GLN A 1 214 ? -10.827 0.404 3.472 1.00 92.38 214 GLN A N 1
ATOM 1718 C CA . GLN A 1 214 ? -10.768 0.831 2.069 1.00 92.38 214 GLN A CA 1
ATOM 1719 C C . GLN A 1 214 ? -11.483 2.182 1.892 1.00 92.38 214 GLN A C 1
ATOM 1721 O O . GLN A 1 214 ? -12.613 2.247 1.394 1.00 92.38 214 GLN A O 1
ATOM 1726 N N . PRO A 1 215 ? -10.845 3.294 2.300 1.00 90.44 215 PRO A N 1
ATOM 1727 C CA . PRO A 1 215 ? -11.517 4.578 2.417 1.00 90.44 215 PRO A CA 1
ATOM 1728 C C . PRO A 1 215 ? -11.765 5.252 1.072 1.00 90.44 215 PRO A C 1
ATOM 1730 O O . PRO A 1 215 ? -11.017 6.127 0.640 1.00 90.44 215 PRO A O 1
ATOM 1733 N N . THR A 1 216 ? -12.878 4.924 0.420 1.00 88.31 216 THR A N 1
ATOM 1734 C CA . THR A 1 216 ? -13.426 5.734 -0.681 1.00 88.31 216 THR A CA 1
ATOM 1735 C C . THR A 1 216 ? -14.144 6.972 -0.126 1.00 88.31 216 THR A C 1
ATOM 1737 O O . THR A 1 216 ? -13.933 8.100 -0.604 1.00 88.31 216 THR A O 1
ATOM 1740 N N . LEU A 1 217 ? -14.948 6.757 0.928 1.00 85.31 217 LEU A N 1
ATOM 1741 C CA . LEU A 1 217 ? -15.725 7.742 1.688 1.00 85.31 217 LEU A CA 1
ATOM 1742 C C . LEU A 1 217 ? -16.431 8.739 0.751 1.00 85.31 217 LEU A C 1
ATOM 1744 O O . LEU A 1 217 ? -16.222 9.952 0.836 1.00 85.31 217 LEU A O 1
ATOM 1748 N N . PHE A 1 218 ? -17.197 8.213 -0.216 1.00 82.50 218 PHE A N 1
ATOM 1749 C CA . PHE A 1 218 ? -17.786 8.989 -1.317 1.00 82.50 218 PHE A CA 1
ATOM 1750 C C . PHE A 1 218 ? -18.704 10.106 -0.814 1.00 82.50 218 PHE A C 1
ATOM 1752 O O . PHE A 1 218 ? -18.555 11.252 -1.230 1.00 82.50 218 PHE A O 1
ATOM 1759 N N . ALA A 1 219 ? -19.598 9.773 0.118 1.00 82.50 219 ALA A N 1
ATOM 1760 C CA . ALA A 1 219 ? -20.643 10.668 0.605 1.00 82.50 219 ALA A CA 1
ATOM 1761 C C . ALA A 1 219 ? -20.154 11.711 1.628 1.00 82.50 219 ALA A C 1
ATOM 1763 O O . ALA A 1 219 ? -20.930 12.574 2.039 1.00 82.50 219 ALA A O 1
ATOM 1764 N N . ILE A 1 220 ? -18.900 11.629 2.086 1.00 86.44 220 ILE A N 1
ATOM 1765 C CA . ILE A 1 220 ? -18.379 12.454 3.183 1.00 86.44 220 ILE A CA 1
ATOM 1766 C C . ILE A 1 220 ? -17.600 13.651 2.627 1.00 86.44 220 ILE A C 1
ATOM 1768 O O . ILE A 1 220 ? -16.708 13.497 1.785 1.00 86.44 220 ILE A O 1
ATOM 1772 N N . ARG A 1 221 ? -17.912 14.850 3.144 1.00 88.31 221 ARG A N 1
ATOM 1773 C CA . ARG A 1 221 ? -17.205 16.102 2.823 1.00 88.31 221 ARG A CA 1
ATOM 1774 C C . ARG A 1 221 ? -15.709 15.977 3.122 1.00 88.31 221 ARG A C 1
ATOM 1776 O O . ARG A 1 221 ? -15.308 15.285 4.052 1.00 88.31 221 ARG A O 1
ATOM 1783 N N . ARG A 1 222 ? -14.869 16.686 2.363 1.00 86.75 222 ARG A N 1
ATOM 1784 C CA . ARG A 1 222 ? -13.402 16.562 2.451 1.00 86.75 222 ARG A CA 1
ATOM 1785 C C . ARG A 1 222 ? -12.841 16.833 3.854 1.00 86.75 222 ARG A C 1
ATOM 1787 O O . ARG A 1 222 ? -12.001 16.065 4.304 1.00 86.75 222 ARG A O 1
ATOM 1794 N N . SER A 1 223 ? -13.311 17.874 4.543 1.00 86.44 223 SER A N 1
ATOM 1795 C CA . SER A 1 223 ? -12.854 18.218 5.901 1.00 86.44 223 SER A CA 1
ATOM 1796 C C . SER A 1 223 ? -13.184 17.121 6.917 1.00 86.44 223 SER A C 1
ATOM 1798 O O . SER A 1 223 ? -12.313 16.667 7.652 1.00 86.44 223 SER A O 1
ATOM 1800 N N . VAL A 1 224 ? -14.424 16.632 6.894 1.00 90.88 224 VAL A N 1
ATOM 1801 C CA . VAL A 1 224 ? -14.892 15.527 7.745 1.00 90.88 224 VAL A CA 1
ATOM 1802 C C . VAL A 1 224 ? -14.131 14.240 7.431 1.00 90.88 224 VAL A C 1
ATOM 1804 O O . VAL A 1 224 ? -13.714 13.529 8.336 1.00 90.88 224 VAL A O 1
ATOM 1807 N N . LYS A 1 225 ? -13.887 13.965 6.146 1.00 91.00 225 LYS A N 1
ATOM 1808 C CA . LYS A 1 225 ? -13.129 12.797 5.697 1.00 91.00 225 LYS A CA 1
ATOM 1809 C C . LYS A 1 225 ? -11.732 12.765 6.304 1.00 91.00 225 LYS A C 1
ATOM 1811 O O . LYS A 1 225 ? -11.332 11.729 6.810 1.00 91.00 225 LYS A O 1
ATOM 1816 N N . VAL A 1 226 ? -11.008 13.881 6.264 1.00 91.12 226 VAL A N 1
ATOM 1817 C CA . VAL A 1 226 ? -9.663 13.966 6.848 1.00 91.12 226 VAL A CA 1
ATOM 1818 C C . VAL A 1 226 ? -9.702 13.641 8.339 1.00 91.12 226 VAL A C 1
ATOM 1820 O O . VAL A 1 226 ? -8.916 12.809 8.778 1.00 91.12 226 VAL A O 1
ATOM 1823 N N . LYS A 1 227 ? -10.655 14.215 9.086 1.00 91.94 227 LYS A N 1
ATOM 1824 C CA . LYS A 1 227 ? -10.831 13.919 10.515 1.00 91.94 227 LYS A CA 1
ATOM 1825 C C . LYS A 1 227 ? -11.114 12.436 10.757 1.00 91.94 227 LYS A C 1
ATOM 1827 O O . LYS A 1 227 ? -10.421 11.817 11.547 1.00 91.94 227 LYS A O 1
ATOM 1832 N N . VAL A 1 228 ? -12.048 11.841 10.008 1.00 93.62 228 VAL A N 1
ATOM 1833 C CA . VAL A 1 228 ? -12.356 10.398 10.076 1.00 93.62 228 VAL A CA 1
ATOM 1834 C C . VAL A 1 228 ? -11.108 9.544 9.844 1.00 93.62 228 VAL A C 1
ATOM 1836 O O . VAL A 1 228 ? -10.844 8.626 10.615 1.00 93.62 228 VAL A O 1
ATOM 1839 N N . LEU A 1 229 ? -10.336 9.841 8.793 1.00 94.31 229 LEU A N 1
ATOM 1840 C CA . LEU A 1 229 ? -9.117 9.097 8.475 1.00 94.31 229 LEU A CA 1
ATOM 1841 C C . LEU A 1 229 ? -8.081 9.233 9.592 1.00 94.31 229 LEU A C 1
ATOM 1843 O O . LEU A 1 229 ? -7.519 8.223 10.004 1.00 94.31 229 LEU A O 1
ATOM 1847 N N . LYS A 1 230 ? -7.866 10.454 10.093 1.00 94.38 230 LYS A N 1
ATOM 1848 C CA . LYS A 1 230 ? -6.904 10.740 11.160 1.00 94.38 230 LYS A CA 1
ATOM 1849 C C . LYS A 1 230 ? -7.275 10.018 12.457 1.00 94.38 230 LYS A C 1
ATOM 1851 O O . LYS A 1 230 ? -6.474 9.260 12.988 1.00 94.38 230 LYS A O 1
ATOM 1856 N N . THR A 1 231 ? -8.521 10.156 12.910 1.00 94.38 231 THR A N 1
ATOM 1857 C CA . THR A 1 231 ? -9.016 9.477 14.116 1.00 94.38 231 THR A CA 1
ATOM 1858 C C . THR A 1 231 ? -8.900 7.957 13.996 1.00 94.38 231 THR A C 1
ATOM 1860 O O . THR A 1 231 ? -8.440 7.298 14.924 1.00 94.38 231 THR A O 1
ATOM 1863 N N . PHE A 1 232 ? -9.276 7.385 12.848 1.00 95.56 232 PHE A N 1
ATOM 1864 C CA . PHE A 1 232 ? -9.181 5.940 12.649 1.00 95.56 232 PHE A CA 1
ATOM 1865 C C . PHE A 1 232 ? -7.735 5.441 12.642 1.00 95.56 232 PHE A C 1
ATOM 1867 O O . PHE A 1 232 ? -7.446 4.420 13.260 1.00 95.56 232 PHE A O 1
ATOM 1874 N N . ILE A 1 233 ? -6.813 6.134 11.969 1.00 95.19 233 ILE A N 1
ATOM 1875 C CA . ILE A 1 233 ? -5.433 5.649 11.914 1.00 95.19 233 ILE A CA 1
ATOM 1876 C C . ILE A 1 233 ? -4.714 5.795 13.251 1.00 95.19 233 ILE A C 1
ATOM 1878 O O . ILE A 1 233 ? -3.945 4.909 13.607 1.00 95.19 233 ILE A O 1
ATOM 1882 N N . GLN A 1 234 ? -5.014 6.844 14.018 1.00 93.81 234 GLN A N 1
ATOM 1883 C CA . GLN A 1 234 ? -4.514 7.005 15.384 1.00 93.81 234 GLN A CA 1
ATOM 1884 C C . GLN A 1 234 ? -4.993 5.870 16.293 1.00 93.81 234 GLN A C 1
ATOM 1886 O O . GLN A 1 234 ? -4.190 5.283 17.014 1.00 93.81 234 GLN A O 1
ATOM 1891 N N . PHE A 1 235 ? -6.262 5.471 16.173 1.00 94.69 235 PHE A N 1
ATOM 1892 C CA . PHE A 1 235 ? -6.773 4.273 16.839 1.00 94.69 235 PHE A CA 1
ATOM 1893 C C . PHE A 1 235 ? -6.004 3.008 16.430 1.00 94.69 235 PHE A C 1
ATOM 1895 O O . PHE A 1 235 ? -5.565 2.251 17.289 1.00 94.69 235 PHE A O 1
ATOM 1902 N N . VAL A 1 236 ? -5.788 2.782 15.129 1.00 93.88 236 VAL A N 1
ATOM 1903 C CA . VAL A 1 236 ? -5.046 1.601 14.647 1.00 93.88 236 VAL A CA 1
ATOM 1904 C C . VAL A 1 236 ? -3.607 1.593 15.161 1.00 93.88 236 VAL A C 1
ATOM 1906 O O . VAL A 1 236 ? -3.112 0.538 15.555 1.00 93.88 236 VAL A O 1
ATOM 1909 N N . ILE A 1 237 ? -2.938 2.748 15.174 1.00 91.69 237 ILE A N 1
ATOM 1910 C CA . ILE A 1 237 ? -1.595 2.913 15.738 1.00 91.69 237 ILE A CA 1
ATOM 1911 C C . ILE A 1 237 ? -1.603 2.522 17.217 1.00 91.69 237 ILE A C 1
ATOM 1913 O O . ILE A 1 237 ? -0.775 1.711 17.622 1.00 91.69 237 ILE A O 1
ATOM 1917 N N . PHE A 1 238 ? -2.552 3.046 17.997 1.00 91.19 238 PHE A N 1
ATOM 1918 C CA . PHE A 1 238 ? -2.684 2.762 19.424 1.00 91.19 238 PHE A CA 1
ATOM 1919 C C . PHE A 1 238 ? -2.887 1.261 19.689 1.00 91.19 238 PHE A C 1
ATOM 1921 O O . PHE A 1 238 ? -2.095 0.636 20.387 1.00 91.19 238 PHE A O 1
ATOM 1928 N N . VAL A 1 239 ? -3.875 0.649 19.028 1.00 90.69 239 VAL A N 1
ATOM 1929 C CA . VAL A 1 239 ? -4.219 -0.784 19.152 1.00 90.69 239 VAL A CA 1
ATOM 1930 C C . VAL A 1 239 ? -3.074 -1.712 18.730 1.00 90.69 239 VAL A C 1
ATOM 1932 O O . VAL A 1 239 ? -3.025 -2.871 19.144 1.00 90.69 239 VAL A O 1
ATOM 1935 N N . SER A 1 240 ? -2.178 -1.228 17.866 1.00 87.12 240 SER A N 1
ATOM 1936 C CA . SER A 1 240 ? -1.050 -2.004 17.344 1.00 87.12 240 SER A CA 1
ATOM 1937 C C . SER A 1 240 ? 0.210 -1.920 18.208 1.00 87.12 240 SER A C 1
ATOM 1939 O O . SER A 1 240 ? 1.131 -2.694 17.952 1.00 87.12 240 SER A O 1
ATOM 1941 N N . LYS A 1 241 ? 0.284 -0.996 19.180 1.00 83.12 241 LYS A N 1
ATOM 1942 C CA . LYS A 1 241 ? 1.445 -0.860 20.078 1.00 83.12 241 LYS A CA 1
ATOM 1943 C C . LYS A 1 241 ? 1.515 -1.982 21.108 1.00 83.12 241 LYS A C 1
ATOM 1945 O O . LYS A 1 241 ? 2.606 -2.476 21.368 1.00 83.12 241 LYS A O 1
ATOM 1950 N N . ASP A 1 242 ? 0.369 -2.379 21.656 1.00 74.44 242 ASP A N 1
ATOM 1951 C CA . ASP A 1 242 ? 0.281 -3.413 22.684 1.00 74.44 242 ASP A CA 1
ATOM 1952 C C . ASP A 1 242 ? -0.695 -4.526 22.266 1.00 74.44 242 ASP A C 1
ATOM 1954 O O . ASP A 1 242 ? -1.731 -4.279 21.640 1.00 74.44 242 ASP A O 1
ATOM 1958 N N . ASN A 1 243 ? -0.348 -5.766 22.609 1.00 72.25 243 ASN A N 1
ATOM 1959 C CA . ASN A 1 243 ? -1.181 -6.955 22.449 1.00 72.25 243 ASN A CA 1
ATOM 1960 C C . ASN A 1 243 ? -2.021 -7.261 23.702 1.00 72.25 243 ASN A C 1
ATOM 1962 O O . ASN A 1 243 ? -2.784 -8.228 23.680 1.00 72.25 243 ASN A O 1
ATOM 1966 N N . ASN A 1 244 ? -1.911 -6.443 24.752 1.00 78.88 244 ASN A N 1
ATOM 1967 C CA . ASN A 1 244 ? -2.732 -6.507 25.958 1.00 78.88 244 ASN A CA 1
ATOM 1968 C C . ASN A 1 244 ? -4.087 -5.797 25.795 1.00 78.88 244 ASN A C 1
ATOM 1970 O O . ASN A 1 244 ? -4.374 -5.155 24.774 1.00 78.88 244 ASN A O 1
ATOM 1974 N N . VAL A 1 245 ? -4.940 -5.949 26.814 1.00 80.38 245 VAL A N 1
ATOM 1975 C CA . VAL A 1 245 ? -6.213 -5.223 26.939 1.00 80.38 245 VAL A CA 1
ATOM 1976 C C . VAL A 1 245 ? -5.953 -3.721 26.889 1.00 80.38 245 VAL A C 1
ATOM 1978 O O . VAL A 1 245 ? -5.026 -3.220 27.516 1.00 80.38 245 VAL A O 1
ATOM 1981 N N . ILE A 1 246 ? -6.771 -3.019 26.110 1.00 86.69 246 ILE A N 1
ATOM 1982 C CA . ILE A 1 246 ? -6.624 -1.583 25.885 1.00 86.69 246 ILE A CA 1
ATOM 1983 C C . ILE A 1 246 ? -7.214 -0.804 27.059 1.00 86.69 246 ILE A C 1
ATOM 1985 O O . ILE A 1 246 ? -8.395 -0.972 27.372 1.00 86.69 246 ILE A O 1
ATOM 1989 N N . ASP A 1 247 ? -6.422 0.096 27.646 1.00 87.94 247 ASP A N 1
ATOM 1990 C CA . ASP A 1 247 ? -6.939 1.119 28.551 1.00 87.94 247 ASP A CA 1
ATOM 1991 C C . ASP A 1 247 ? -7.790 2.123 27.757 1.00 87.94 247 ASP A C 1
ATOM 1993 O O . ASP A 1 247 ? -7.324 2.820 26.850 1.00 87.94 247 ASP A O 1
ATOM 1997 N N . ILE A 1 248 ? -9.079 2.162 28.086 1.00 89.75 248 ILE A N 1
ATOM 1998 C CA . ILE A 1 248 ? -10.061 3.006 27.410 1.00 89.75 248 ILE A CA 1
ATOM 1999 C C . ILE A 1 248 ? -9.824 4.486 27.727 1.00 89.75 248 ILE A C 1
ATOM 2001 O O . ILE A 1 248 ? -9.994 5.321 26.840 1.00 89.75 248 ILE A O 1
ATOM 2005 N N . ASN A 1 249 ? -9.407 4.814 28.952 1.00 88.50 249 ASN A N 1
ATOM 2006 C CA . ASN A 1 249 ? -9.178 6.199 29.363 1.00 88.50 249 ASN A CA 1
ATOM 2007 C C . ASN A 1 249 ? -7.965 6.777 28.630 1.00 88.50 249 ASN A C 1
ATOM 2009 O O . ASN A 1 249 ? -8.016 7.897 28.120 1.00 88.50 249 ASN A O 1
ATOM 2013 N N . GLU A 1 250 ? -6.896 5.985 28.521 1.00 88.88 250 GLU A N 1
ATOM 2014 C CA . GLU A 1 250 ? -5.711 6.359 27.748 1.00 88.88 250 GLU A CA 1
ATOM 2015 C C . GLU A 1 250 ? -6.058 6.545 26.265 1.00 88.88 250 GLU A C 1
ATOM 2017 O O . GLU A 1 250 ? -5.644 7.525 25.642 1.00 88.88 250 GLU A O 1
ATOM 2022 N N . LEU A 1 251 ? -6.877 5.649 25.701 1.00 89.75 251 LEU A N 1
ATOM 2023 C CA . LEU A 1 251 ? -7.331 5.767 24.319 1.00 89.75 251 LEU A CA 1
ATOM 2024 C C . LEU A 1 251 ? -8.151 7.043 24.081 1.00 89.75 251 LEU A C 1
ATOM 2026 O O . LEU A 1 251 ? -7.954 7.713 23.066 1.00 89.75 251 LEU A O 1
ATOM 2030 N N . GLU A 1 252 ? -9.093 7.371 24.966 1.00 88.88 252 GLU A N 1
ATOM 2031 C CA . GLU A 1 252 ? -9.910 8.581 24.834 1.00 88.88 252 GLU A CA 1
ATOM 2032 C C . GLU A 1 252 ? -9.041 9.840 24.870 1.00 88.88 252 GLU A C 1
ATOM 2034 O O . GLU A 1 252 ? -9.145 10.669 23.961 1.00 88.88 252 GLU A O 1
ATOM 2039 N N . PHE A 1 253 ? -8.106 9.913 25.821 1.00 87.62 253 PHE A N 1
ATOM 2040 C CA . PHE A 1 253 ? -7.133 10.999 25.921 1.00 87.62 253 PHE A CA 1
ATOM 2041 C C . PHE A 1 253 ? -6.244 11.114 24.670 1.00 87.62 253 PHE A C 1
ATOM 2043 O O . PHE A 1 253 ? -6.063 12.207 24.121 1.00 87.62 253 PHE A O 1
ATOM 2050 N N . HIS A 1 254 ? -5.730 9.986 24.166 1.00 87.56 254 HIS A N 1
ATOM 2051 C CA . HIS A 1 254 ? -4.908 9.939 22.949 1.00 87.56 254 HIS A CA 1
ATOM 2052 C C . HIS A 1 254 ? -5.684 10.442 21.730 1.00 87.56 254 HIS A C 1
ATOM 2054 O O . HIS A 1 254 ? -5.188 11.228 20.925 1.00 87.56 254 HIS A O 1
ATOM 2060 N N . LEU A 1 255 ? -6.941 10.022 21.588 1.00 87.19 255 LEU A N 1
ATOM 2061 C CA . LEU A 1 255 ? -7.772 10.464 20.476 1.00 87.19 255 LEU A CA 1
ATOM 2062 C C . LEU A 1 255 ? -8.203 11.937 20.615 1.00 87.19 255 LEU A C 1
ATOM 2064 O O . LEU A 1 255 ? -8.480 12.565 19.593 1.00 87.19 255 LEU A O 1
ATOM 2068 N N . ASP A 1 256 ? -8.299 12.498 21.825 1.00 81.38 256 ASP A N 1
ATOM 2069 C CA . ASP A 1 256 ? -8.655 13.910 22.069 1.00 81.38 256 ASP A CA 1
ATOM 2070 C C . ASP A 1 256 ? -7.527 14.892 21.783 1.00 81.38 256 ASP A C 1
ATOM 2072 O O . ASP A 1 256 ? -7.775 15.978 21.264 1.00 81.38 256 ASP A O 1
ATOM 2076 N N . THR A 1 257 ? -6.295 14.493 22.061 1.00 74.88 257 THR A N 1
ATOM 2077 C CA . THR A 1 257 ? -5.109 15.330 21.854 1.00 74.88 257 THR A CA 1
ATOM 2078 C C . THR A 1 257 ? -4.664 15.392 20.389 1.00 74.88 257 THR A C 1
ATOM 2080 O O . THR A 1 25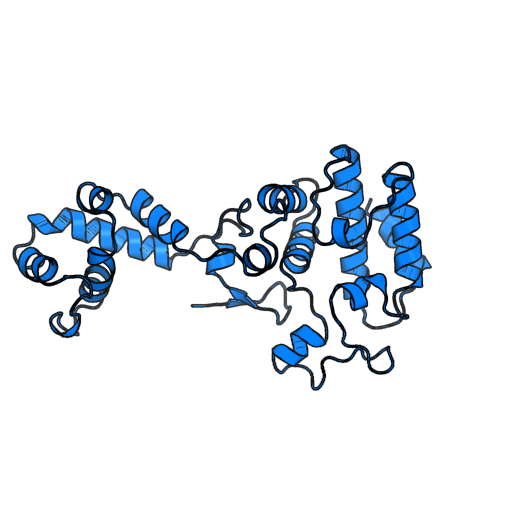7 ? -4.106 16.399 19.955 1.00 74.88 257 THR A O 1
ATOM 2083 N N . GLU A 1 258 ? -4.944 14.352 19.599 1.00 64.19 258 GLU A N 1
ATOM 2084 C CA . GLU A 1 258 ? -4.423 14.192 18.232 1.00 64.19 258 GLU A CA 1
ATOM 2085 C C . GLU A 1 258 ? -5.403 14.580 17.100 1.00 64.19 258 GLU A C 1
ATOM 2087 O O . GLU A 1 258 ? -5.017 14.534 15.928 1.00 64.19 258 GLU A O 1
ATOM 2092 N N . VAL A 1 259 ? -6.666 14.944 17.372 1.00 56.84 259 VAL A N 1
ATOM 2093 C CA . VAL A 1 259 ? -7.704 15.176 16.326 1.00 56.84 259 VAL A CA 1
ATOM 2094 C C . VAL A 1 259 ? -7.909 16.640 15.956 1.00 56.84 259 VAL A C 1
ATOM 2096 O O . VAL A 1 259 ? -8.218 17.456 16.842 1.00 56.84 259 VAL A O 1
#

Secondary structure (DSSP, 8-state):
--EEEETTEEEEEEHHHHHS-GGGTS-----HHHHHHHHHHHHHHHHTTT-TTHHHHHHH-PSSP-GGGS-TT-HHHHHHHHHGGGS-HHHHHS--HHHHHHHHHHTSPPPHHHHH-TTS-HHHHHHHHT-TTS-HHHHHHHHHHHTT-S--HHHHHHTTSSS-SB-TTSSS-B--HHIIIIISHHHHHHHHHHHHHHHHHTTT----HHHHHS---TTS-HHHHHHHHHHHHHHHHHHHH-SSPPPHHHHHHHHHH--

Organism: Culex pipiens (NCBI:txid7175)

Radius of gyration: 24.3 Å; chains: 1; bounding box: 57×39×67 Å

pLDDT: mean 86.5, std 8.19, range [52.19, 95.56]